Protein AF-0000000077536674 (afdb_homodimer)

Structure (mmCIF, N/CA/C/O backbone):
data_AF-0000000077536674-model_v1
#
loop_
_entity.id
_entity.type
_entity.pdbx_description
1 polymer 'Uncharacterized protein'
#
loop_
_atom_site.group_PDB
_atom_site.id
_atom_site.type_symbol
_atom_site.label_atom_id
_atom_site.label_alt_id
_atom_site.label_comp_id
_atom_site.label_asym_id
_atom_site.label_entity_id
_atom_site.label_seq_id
_atom_site.pdbx_PDB_ins_code
_atom_site.Cartn_x
_atom_site.Cartn_y
_atom_site.Cartn_z
_atom_site.occupancy
_atom_site.B_iso_or_equiv
_atom_site.auth_seq_id
_atom_site.auth_comp_id
_atom_site.auth_asym_id
_atom_site.auth_atom_id
_atom_site.pdbx_PDB_model_num
ATOM 1 N N . MET A 1 1 ? -87.375 20.359 -24.391 1 37.47 1 MET A N 1
ATOM 2 C CA . MET A 1 1 ? -86.562 19.234 -23.953 1 37.47 1 MET A CA 1
ATOM 3 C C . MET A 1 1 ? -85.125 19.359 -24.438 1 37.47 1 MET A C 1
ATOM 5 O O . MET A 1 1 ? -84.875 19.281 -25.641 1 37.47 1 MET A O 1
ATOM 9 N N . HIS A 1 2 ? -84.375 20.469 -23.969 1 47.59 2 HIS A N 1
ATOM 10 C CA . HIS A 1 2 ? -83 20.828 -24.266 1 47.59 2 HIS A CA 1
ATOM 11 C C . HIS A 1 2 ? -82.062 19.703 -23.875 1 47.59 2 HIS A C 1
ATOM 13 O O . HIS A 1 2 ? -82.125 19.172 -22.766 1 47.59 2 HIS A O 1
ATOM 19 N N . PHE A 1 3 ? -81.75 18.766 -24.828 1 49.62 3 PHE A N 1
ATOM 20 C CA . PHE A 1 3 ? -80.812 17.688 -24.781 1 49.62 3 PHE A CA 1
ATOM 21 C C . PHE A 1 3 ? -79.375 18.234 -24.516 1 49.62 3 PHE A C 1
ATOM 23 O O . PHE A 1 3 ? -78.812 18.969 -25.328 1 49.62 3 PHE A O 1
ATOM 30 N N . THR A 1 4 ? -79.125 18.625 -23.266 1 48.88 4 THR A N 1
ATOM 31 C CA . THR A 1 4 ? -77.75 19.031 -22.859 1 48.88 4 THR A CA 1
ATOM 32 C C . THR A 1 4 ? -76.75 17.906 -23.125 1 48.88 4 THR A C 1
ATOM 34 O O . THR A 1 4 ? -76.875 16.797 -22.609 1 48.88 4 THR A O 1
ATOM 37 N N . SER A 1 5 ? -76.125 17.875 -24.297 1 48.31 5 SER A N 1
ATOM 38 C CA . SER A 1 5 ? -75.062 16.969 -24.703 1 48.31 5 SER A CA 1
ATOM 39 C C . SER A 1 5 ? -73.875 17.078 -23.766 1 48.31 5 SER A C 1
ATOM 41 O O . SER A 1 5 ? -73.312 18.172 -23.609 1 48.31 5 SER A O 1
ATOM 43 N N . ILE A 1 6 ? -73.875 16.312 -22.641 1 48.62 6 ILE A N 1
ATOM 44 C CA . ILE A 1 6 ? -72.75 16.203 -21.734 1 48.62 6 ILE A CA 1
ATOM 45 C C . ILE A 1 6 ? -71.5 15.664 -22.5 1 48.62 6 ILE A C 1
ATOM 47 O O . ILE A 1 6 ? -71.562 14.578 -23.078 1 48.62 6 ILE A O 1
ATOM 51 N N . ILE A 1 7 ? -70.562 16.531 -22.969 1 48.97 7 ILE A N 1
ATOM 52 C CA . ILE A 1 7 ? -69.312 16.188 -23.578 1 48.97 7 ILE A CA 1
ATOM 53 C C . ILE A 1 7 ? -68.375 15.484 -22.547 1 48.97 7 ILE A C 1
ATOM 55 O O . ILE A 1 7 ? -68.062 16.078 -21.516 1 48.97 7 ILE A O 1
ATOM 59 N N . THR A 1 8 ? -68.562 14.188 -22.266 1 47.03 8 THR A N 1
ATOM 60 C CA . THR A 1 8 ? -67.688 13.414 -21.422 1 47.03 8 THR A CA 1
ATOM 61 C C . THR A 1 8 ? -66.312 13.367 -22.016 1 47.03 8 THR A C 1
ATOM 63 O O . THR A 1 8 ? -66.062 12.836 -23.109 1 47.03 8 THR A O 1
ATOM 66 N N . GLY A 1 9 ? -65.5 14.445 -21.75 1 42.03 9 GLY A N 1
ATOM 67 C CA . GLY A 1 9 ? -64.062 14.469 -22.141 1 42.03 9 GLY A CA 1
ATOM 68 C C . GLY A 1 9 ? -63.281 13.297 -21.578 1 42.03 9 GLY A C 1
ATOM 69 O O . GLY A 1 9 ? -63.344 13.016 -20.391 1 42.03 9 GLY A O 1
ATOM 70 N N . ALA A 1 10 ? -63.062 12.258 -22.375 1 41.53 10 ALA A N 1
ATOM 71 C CA . ALA A 1 10 ? -62.25 11.094 -22.062 1 41.53 10 ALA A CA 1
ATOM 72 C C . ALA A 1 10 ? -60.844 11.508 -21.672 1 41.53 10 ALA A C 1
ATOM 74 O O . ALA A 1 10 ? -60.125 12.148 -22.469 1 41.53 10 ALA A O 1
ATOM 75 N N . VAL A 1 11 ? -60.531 11.859 -20.391 1 39.44 11 VAL A N 1
ATOM 76 C CA . VAL A 1 11 ? -59.156 12.078 -19.938 1 39.44 11 VAL A CA 1
ATOM 77 C C . VAL A 1 11 ? -58.312 10.836 -20.203 1 39.44 11 VAL A C 1
ATOM 79 O O . VAL A 1 11 ? -58.656 9.734 -19.75 1 39.44 11 VAL A O 1
ATOM 82 N N . ALA A 1 12 ? -57.625 10.766 -21.359 1 40.91 12 ALA A N 1
ATOM 83 C CA . ALA A 1 12 ? -56.656 9.703 -21.656 1 40.91 12 ALA A CA 1
ATOM 84 C C . ALA A 1 12 ? -55.625 9.586 -20.547 1 40.91 12 ALA A C 1
ATOM 86 O O . ALA A 1 12 ? -55 10.57 -20.172 1 40.91 12 ALA A O 1
ATOM 87 N N . LEU A 1 13 ? -55.781 8.68 -19.625 1 36.66 13 LEU A N 1
ATOM 88 C CA . LEU A 1 13 ? -54.719 8.32 -18.672 1 36.66 13 LEU A CA 1
ATOM 89 C C . LEU A 1 13 ? -53.469 7.898 -19.406 1 36.66 13 LEU A C 1
ATOM 91 O O . LEU A 1 13 ? -53.469 6.957 -20.203 1 36.66 13 LEU A O 1
ATOM 95 N N . PHE A 1 14 ? -52.594 8.938 -19.688 1 45.84 14 PHE A N 1
ATOM 96 C CA . PHE A 1 14 ? -51.25 8.594 -20.141 1 45.84 14 PHE A CA 1
ATOM 97 C C . PHE A 1 14 ? -50.531 7.734 -19.109 1 45.84 14 PHE A C 1
ATOM 99 O O . PHE A 1 14 ? -50.375 8.141 -17.953 1 45.84 14 PHE A O 1
ATOM 106 N N . ALA A 1 15 ? -50.656 6.359 -19.156 1 43.91 15 ALA A N 1
ATOM 107 C CA . ALA A 1 15 ? -49.781 5.453 -18.422 1 43.91 15 ALA A CA 1
ATOM 108 C C . ALA A 1 15 ? -48.312 5.793 -18.672 1 43.91 15 ALA A C 1
ATOM 110 O O . ALA A 1 15 ? -47.844 5.73 -19.797 1 43.91 15 ALA A O 1
ATOM 111 N N . SER A 1 16 ? -47.75 6.836 -18.016 1 42.66 16 SER A N 1
ATOM 112 C CA . SER A 1 16 ? -46.281 6.977 -18.062 1 42.66 16 SER A CA 1
ATOM 113 C C . SER A 1 16 ? -45.594 5.652 -17.766 1 42.66 16 SER A C 1
ATOM 115 O O . SER A 1 16 ? -45.75 5.098 -16.688 1 42.66 16 SER A O 1
ATOM 117 N N . ALA A 1 17 ? -45.406 4.785 -18.75 1 44.03 17 ALA A N 1
ATOM 118 C CA . ALA A 1 17 ? -44.469 3.703 -18.547 1 44.03 17 ALA A CA 1
ATOM 119 C C . ALA A 1 17 ? -43.188 4.227 -17.891 1 44.03 17 ALA A C 1
ATOM 121 O O . ALA A 1 17 ? -42.5 5.102 -18.453 1 44.03 17 ALA A O 1
ATOM 122 N N . SER A 1 18 ? -43.156 4.418 -16.594 1 44.66 18 SER A N 1
ATOM 123 C CA . SER A 1 18 ? -41.875 4.621 -15.93 1 44.66 18 SER A CA 1
ATOM 124 C C . SER A 1 18 ? -40.781 3.711 -16.516 1 44.66 18 SER A C 1
ATOM 126 O O . SER A 1 18 ? -40.875 2.486 -16.406 1 44.66 18 SER A O 1
ATOM 128 N N . ILE A 1 19 ? -40.312 3.992 -17.688 1 47.25 19 ILE A N 1
ATOM 129 C CA . ILE A 1 19 ? -39.125 3.264 -18.078 1 47.25 19 ILE A CA 1
ATOM 130 C C . ILE A 1 19 ? -38.156 3.176 -16.891 1 47.25 19 ILE A C 1
ATOM 132 O O . ILE A 1 19 ? -37.875 4.184 -16.234 1 47.25 19 ILE A O 1
ATOM 136 N N . ALA A 1 20 ? -38.188 2.043 -16.156 1 48.03 20 ALA A N 1
ATOM 137 C CA . ALA A 1 20 ? -37.094 1.747 -15.227 1 48.03 20 ALA A CA 1
ATOM 138 C C . ALA A 1 20 ? -35.75 2.252 -15.75 1 48.03 20 ALA A C 1
ATOM 140 O O . ALA A 1 20 ? -35.281 1.812 -16.812 1 48.03 20 ALA A O 1
ATOM 141 N N . GLN A 1 21 ? -35.438 3.529 -15.758 1 47.19 21 GLN A N 1
ATOM 142 C CA . GLN A 1 21 ? -34.062 3.918 -16.078 1 47.19 21 GLN A CA 1
ATOM 143 C C . GLN A 1 21 ? -33.062 2.918 -15.508 1 47.19 21 GLN A C 1
ATOM 145 O O . GLN A 1 21 ? -33.188 2.471 -14.367 1 47.19 21 GLN A O 1
ATOM 150 N N . PRO A 1 22 ? -32.375 2.121 -16.25 1 46.09 22 PRO A N 1
ATOM 151 C CA . PRO A 1 22 ? -31.375 1.219 -15.688 1 46.09 22 PRO A CA 1
ATOM 152 C C . PRO A 1 22 ? -30.562 1.869 -14.57 1 46.09 22 PRO A C 1
ATOM 154 O O . PRO A 1 22 ? -30.219 3.051 -14.664 1 46.09 22 PRO A O 1
ATOM 157 N N . THR A 1 23 ? -30.781 1.597 -13.281 1 52.66 23 THR A N 1
ATOM 158 C CA . THR A 1 23 ? -29.891 2.025 -12.203 1 52.66 23 THR A CA 1
ATOM 159 C C . THR A 1 23 ? -28.453 2.148 -12.703 1 52.66 23 THR A C 1
ATOM 161 O O . THR A 1 23 ? -27.875 1.18 -13.203 1 52.66 23 THR A O 1
ATOM 164 N N . ALA A 1 24 ? -28.109 3.182 -13.141 1 51.66 24 ALA A N 1
ATOM 165 C CA . ALA A 1 24 ? -26.719 3.439 -13.508 1 51.66 24 ALA A CA 1
ATOM 166 C C . ALA A 1 24 ? -25.75 2.67 -12.609 1 51.66 24 ALA A C 1
ATOM 168 O O . ALA A 1 24 ? -25.828 2.779 -11.383 1 51.66 24 ALA A O 1
ATOM 169 N N . ARG A 1 25 ? -25.406 1.5 -12.906 1 61.03 25 ARG A N 1
ATOM 170 C CA . ARG A 1 25 ? -24.469 0.671 -12.164 1 61.03 25 ARG A CA 1
ATOM 171 C C . ARG A 1 25 ? -23.328 1.512 -11.586 1 61.03 25 ARG A C 1
ATOM 173 O O . ARG A 1 25 ? -22.594 2.168 -12.336 1 61.03 25 ARG A O 1
ATOM 180 N N . GLN A 1 26 ? -23.359 2.027 -10.375 1 78.38 26 GLN A N 1
ATOM 181 C CA . GLN A 1 26 ? -22.328 2.811 -9.703 1 78.38 26 GLN A CA 1
ATOM 182 C C . GLN A 1 26 ? -20.953 2.164 -9.867 1 78.38 26 GLN A C 1
ATOM 184 O O . GLN A 1 26 ? -20.812 0.943 -9.758 1 78.38 26 GLN A O 1
ATOM 189 N N . ALA A 1 27 ? -20.062 2.959 -10.344 1 91.5 27 ALA A N 1
ATOM 190 C CA . ALA A 1 27 ? -18.688 2.479 -10.539 1 91.5 27 ALA A CA 1
ATOM 191 C C . ALA A 1 27 ? -18.109 1.918 -9.242 1 91.5 27 ALA A C 1
ATOM 193 O O . ALA A 1 27 ? -18.375 2.451 -8.156 1 91.5 27 ALA A O 1
ATOM 194 N N . PRO A 1 28 ? -17.422 0.746 -9.273 1 94.75 28 PRO A N 1
ATOM 195 C CA . PRO A 1 28 ? -16.844 0.15 -8.07 1 94.75 28 PRO A CA 1
ATOM 196 C C . PRO A 1 28 ? -15.953 1.125 -7.301 1 94.75 28 PRO A C 1
ATOM 198 O O . PRO A 1 28 ? -15.242 1.934 -7.91 1 94.75 28 PRO A O 1
ATOM 201 N N . GLU A 1 29 ? -16.094 1.132 -6.086 1 95.38 29 GLU A N 1
ATOM 202 C CA . GLU A 1 29 ? -15.32 1.998 -5.191 1 95.38 29 GLU A CA 1
ATOM 203 C C . GLU A 1 29 ? -14.641 1.191 -4.09 1 95.38 29 GLU A C 1
ATOM 205 O O . GLU A 1 29 ? -15.227 0.243 -3.557 1 95.38 29 GLU A O 1
ATOM 210 N N . ALA A 1 30 ? -13.422 1.555 -3.77 1 98.75 30 ALA A N 1
ATOM 211 C CA . ALA A 1 30 ? -12.695 1.003 -2.631 1 98.75 30 ALA A CA 1
ATOM 212 C C . ALA A 1 30 ? -11.812 2.062 -1.976 1 98.75 30 ALA A C 1
ATOM 214 O O . ALA A 1 30 ? -10.695 2.324 -2.434 1 98.75 30 ALA A O 1
ATOM 215 N N . TYR A 1 31 ? -12.305 2.645 -0.928 1 98.81 31 TYR A N 1
ATOM 216 C CA . TYR A 1 31 ? -11.617 3.75 -0.27 1 98.81 31 TYR A CA 1
ATOM 217 C C . TYR A 1 31 ? -11.617 3.566 1.243 1 98.81 31 TYR A C 1
ATOM 219 O O . TYR A 1 31 ? -12.555 3.008 1.81 1 98.81 31 TYR A O 1
ATOM 227 N N . ALA A 1 32 ? -10.578 4.059 1.85 1 98.94 32 ALA A N 1
ATOM 228 C CA . ALA A 1 32 ? -10.57 4.371 3.277 1 98.94 32 ALA A CA 1
ATOM 229 C C . ALA A 1 32 ? -11.055 5.797 3.529 1 98.94 32 ALA A C 1
ATOM 231 O O . ALA A 1 32 ? -10.695 6.719 2.795 1 98.94 32 ALA A O 1
ATOM 232 N N . ASN A 1 33 ? -11.859 5.953 4.48 1 98.94 33 ASN A N 1
ATOM 233 C CA . ASN A 1 33 ? -12.297 7.277 4.914 1 98.94 33 ASN A CA 1
ATOM 234 C C . ASN A 1 33 ? -11.453 7.789 6.078 1 98.94 33 ASN A C 1
ATOM 236 O O . ASN A 1 33 ? -11.43 7.176 7.148 1 98.94 33 ASN A O 1
ATOM 240 N N . VAL A 1 34 ? -10.82 8.914 5.863 1 98.94 34 VAL A N 1
ATOM 241 C CA . VAL A 1 34 ? -9.875 9.484 6.824 1 98.94 34 VAL A CA 1
ATOM 242 C C . VAL A 1 34 ? -10.305 10.898 7.195 1 98.94 34 VAL A C 1
ATOM 244 O O . VAL A 1 34 ? -10.719 11.68 6.332 1 98.94 34 VAL A O 1
ATOM 247 N N . ILE A 1 35 ? -10.188 11.195 8.438 1 98.88 35 ILE A N 1
ATOM 248 C CA . ILE A 1 35 ? -10.352 12.586 8.852 1 98.88 35 ILE A CA 1
ATOM 249 C C . ILE A 1 35 ? -8.984 13.242 9.016 1 98.88 35 ILE A C 1
ATOM 251 O O . ILE A 1 35 ? -8.102 12.703 9.688 1 98.88 35 ILE A O 1
ATOM 255 N N . VAL A 1 36 ? -8.859 14.352 8.422 1 98.75 36 VAL A N 1
ATOM 256 C CA . VAL A 1 36 ? -7.668 15.188 8.516 1 98.75 36 VAL A CA 1
ATOM 257 C C . VAL A 1 36 ? -7.879 16.266 9.57 1 98.75 36 VAL A C 1
ATOM 259 O O . VAL A 1 36 ? -8.844 17.047 9.5 1 98.75 36 VAL A O 1
ATOM 262 N N . TYR A 1 37 ? -6.938 16.328 10.516 1 98.69 37 TYR A N 1
ATOM 263 C CA . TYR A 1 37 ? -7.023 17.344 11.555 1 98.69 37 TYR A CA 1
ATOM 264 C C . TYR A 1 37 ? -5.898 18.359 11.414 1 98.69 37 TYR A C 1
ATOM 266 O O . TYR A 1 37 ? -4.754 18 11.125 1 98.69 37 TYR A O 1
ATOM 274 N N . ASN A 1 38 ? -6.246 19.531 11.578 1 98.62 38 ASN A N 1
ATOM 275 C CA . ASN A 1 38 ? -5.324 20.625 11.844 1 98.62 38 ASN A CA 1
ATOM 276 C C . ASN A 1 38 ? -5.688 21.375 13.125 1 98.62 38 ASN A C 1
ATOM 278 O O . ASN A 1 38 ? -6.645 22.156 13.148 1 98.62 38 ASN A O 1
ATOM 282 N N . SER A 1 39 ? -4.945 21.188 14.102 1 97.38 39 SER A N 1
ATOM 283 C CA . SER A 1 39 ? -5.301 21.719 15.414 1 97.38 39 SER A CA 1
ATOM 284 C C . SER A 1 39 ? -5.094 23.234 15.477 1 97.38 39 SER A C 1
ATOM 286 O O . SER A 1 39 ? -5.754 23.922 16.25 1 97.38 39 SER A O 1
ATOM 288 N N . ALA A 1 40 ? -4.164 23.75 14.75 1 96.88 40 ALA A N 1
ATOM 289 C CA . ALA A 1 40 ? -3.895 25.188 14.75 1 96.88 40 ALA A CA 1
ATOM 290 C C . ALA A 1 40 ? -5.117 25.969 14.289 1 96.88 40 ALA A C 1
ATOM 292 O O . ALA A 1 40 ? -5.406 27.047 14.812 1 96.88 40 ALA A O 1
ATOM 293 N N . ASP A 1 41 ? -5.816 25.438 13.352 1 95.12 41 ASP A N 1
ATOM 294 C CA . ASP A 1 41 ? -7 26.141 12.859 1 95.12 41 ASP A CA 1
ATOM 295 C C . ASP A 1 41 ? -8.281 25.406 13.273 1 95.12 41 ASP A C 1
ATOM 297 O O . ASP A 1 41 ? -9.359 25.719 12.773 1 95.12 41 ASP A O 1
ATOM 301 N N . HIS A 1 42 ? -8.102 24.453 14.156 1 96.5 42 HIS A N 1
ATOM 302 C CA . HIS A 1 42 ? -9.219 23.672 14.672 1 96.5 42 HIS A CA 1
ATOM 303 C C . HIS A 1 42 ? -10.102 23.141 13.547 1 96.5 42 HIS A C 1
ATOM 305 O O . HIS A 1 42 ? -11.328 23.25 13.609 1 96.5 42 HIS A O 1
ATOM 311 N N . SER A 1 43 ? -9.484 22.672 12.531 1 97.62 43 SER A N 1
ATOM 312 C CA . SER A 1 43 ? -10.234 22.156 11.391 1 97.62 43 SER A CA 1
ATOM 313 C C . SER A 1 43 ? -10.125 20.641 11.289 1 97.62 43 SER A C 1
ATOM 315 O O . SER A 1 43 ? -9.148 20.047 11.758 1 97.62 43 SER A O 1
ATOM 317 N N . GLN A 1 44 ? -11.234 20.016 10.82 1 98.19 44 GLN A N 1
ATOM 318 C CA . GLN A 1 44 ? -11.305 18.609 10.477 1 98.19 44 GLN A CA 1
ATOM 319 C C . GLN A 1 44 ? -11.992 18.406 9.125 1 98.19 44 GLN A C 1
ATOM 321 O O . GLN A 1 44 ? -13.047 18.984 8.867 1 98.19 44 GLN A O 1
ATOM 326 N N . GLN A 1 45 ? -11.383 17.656 8.242 1 98.38 45 GLN A N 1
ATOM 327 C CA . GLN A 1 45 ? -11.898 17.422 6.906 1 98.38 45 GLN A CA 1
ATOM 328 C C . GLN A 1 45 ? -11.875 15.93 6.562 1 98.38 45 GLN A C 1
ATOM 330 O O . GLN A 1 45 ? -10.844 15.273 6.727 1 98.38 45 GLN A O 1
ATOM 335 N N . PRO A 1 46 ? -13.031 15.422 6.125 1 98.69 46 PRO A N 1
ATOM 336 C CA . PRO A 1 46 ? -12.984 14.047 5.637 1 98.69 46 PRO A CA 1
ATOM 337 C C . PRO A 1 46 ? -12.359 13.93 4.254 1 98.69 46 PRO A C 1
ATOM 339 O O . PRO A 1 46 ? -12.578 14.781 3.395 1 98.69 46 PRO A O 1
ATOM 342 N N . VAL A 1 47 ? -11.562 12.977 4.078 1 98.88 47 VAL A N 1
ATOM 343 C CA . VAL A 1 47 ? -11 12.664 2.771 1 98.88 47 VAL A CA 1
ATOM 344 C C . VAL A 1 47 ? -11.102 11.164 2.508 1 98.88 47 VAL A C 1
ATOM 346 O O . VAL A 1 47 ? -11.305 10.375 3.436 1 98.88 47 VAL A O 1
ATOM 349 N N . ARG A 1 48 ? -11.023 10.812 1.215 1 98.75 48 ARG A N 1
ATOM 350 C CA . ARG A 1 48 ? -11.016 9.414 0.798 1 98.75 48 ARG A CA 1
ATOM 351 C C . ARG A 1 48 ? -9.672 9.031 0.177 1 98.75 48 ARG A C 1
ATOM 353 O O . ARG A 1 48 ? -9.18 9.727 -0.711 1 98.75 48 ARG A O 1
ATOM 360 N N . ILE A 1 49 ? -9.156 7.98 0.729 1 98.94 49 ILE A N 1
ATOM 361 C CA . ILE A 1 49 ? -7.895 7.461 0.21 1 98.94 49 ILE A CA 1
ATOM 362 C C . ILE A 1 49 ? -8.133 6.129 -0.499 1 98.94 49 ILE A C 1
ATOM 364 O O . ILE A 1 49 ? -8.562 5.156 0.125 1 98.94 49 ILE A O 1
ATOM 368 N N . PRO A 1 50 ? -7.883 6.055 -1.879 1 98.75 50 PRO A N 1
ATOM 369 C CA . PRO A 1 50 ? -8.039 4.754 -2.529 1 98.75 50 PRO A CA 1
ATOM 370 C C . PRO A 1 50 ? -7.09 3.697 -1.97 1 98.75 50 PRO A C 1
ATOM 372 O O . PRO A 1 50 ? -5.93 3.998 -1.675 1 98.75 50 PRO A O 1
ATOM 375 N N . PHE A 1 51 ? -7.602 2.463 -1.786 1 98.88 51 PHE A N 1
ATOM 376 C CA . PHE A 1 51 ? -6.75 1.383 -1.3 1 98.88 51 PHE A CA 1
ATOM 377 C C . PHE A 1 51 ? -5.594 1.13 -2.262 1 98.88 51 PHE A C 1
ATOM 379 O O . PHE A 1 51 ? -5.777 1.141 -3.48 1 98.88 51 PHE A O 1
ATOM 386 N N . GLY A 1 52 ? -4.426 0.954 -1.658 1 98.5 52 GLY A N 1
ATOM 387 C CA . GLY A 1 52 ? -3.275 0.497 -2.416 1 98.5 52 GLY A CA 1
ATOM 388 C C . GLY A 1 52 ? -2.672 1.576 -3.297 1 98.5 52 GLY A C 1
ATOM 389 O O . GLY A 1 52 ? -2.012 1.275 -4.293 1 98.5 52 GLY A O 1
ATOM 390 N N . GLN A 1 53 ? -2.967 2.764 -3.006 1 98.31 53 GLN A N 1
ATOM 391 C CA . GLN A 1 53 ? -2.424 3.879 -3.775 1 98.31 53 GLN A CA 1
ATOM 392 C C . GLN A 1 53 ? -1.854 4.953 -2.855 1 98.31 53 GLN A C 1
ATOM 394 O O . GLN A 1 53 ? -2.564 5.492 -2.006 1 98.31 53 GLN A O 1
ATOM 399 N N . LEU A 1 54 ? -0.6 5.184 -3.051 1 98.69 54 LEU A N 1
ATOM 400 C CA . LEU A 1 54 ? -0.018 6.324 -2.35 1 98.69 54 LEU A CA 1
ATOM 401 C C . LEU A 1 54 ? -0.671 7.629 -2.799 1 98.69 54 LEU A C 1
ATOM 403 O O . LEU A 1 54 ? -0.643 7.969 -3.984 1 98.69 54 LEU A O 1
ATOM 407 N N . THR A 1 55 ? -1.21 8.43 -1.847 1 98.81 55 THR A N 1
ATOM 408 C CA . THR A 1 55 ? -2.033 9.586 -2.178 1 98.81 55 THR A CA 1
ATOM 409 C C . THR A 1 55 ? -1.513 10.844 -1.48 1 98.81 55 THR A C 1
ATOM 411 O O . THR A 1 55 ? -1.195 10.805 -0.289 1 98.81 55 THR A O 1
ATOM 414 N N . ASN A 1 56 ? -1.38 11.867 -2.211 1 98.81 56 ASN A N 1
ATOM 415 C CA . ASN A 1 56 ? -1.021 13.18 -1.685 1 98.81 56 ASN A CA 1
ATOM 416 C C . ASN A 1 56 ? -2.184 14.156 -1.79 1 98.81 56 ASN A C 1
ATOM 418 O O . ASN A 1 56 ? -2.855 14.227 -2.822 1 98.81 56 ASN A O 1
ATOM 422 N N . LEU A 1 57 ? -2.449 14.82 -0.759 1 98.5 57 LEU A N 1
ATOM 423 C CA . LEU A 1 57 ? -3.424 15.906 -0.718 1 98.5 57 LEU A CA 1
ATOM 424 C C . LEU A 1 57 ? -2.773 17.203 -0.261 1 98.5 57 LEU A C 1
ATOM 426 O O . LEU A 1 57 ? -2.965 17.625 0.879 1 98.5 57 LEU A O 1
ATOM 430 N N . ASP A 1 58 ? -2.143 17.859 -1.132 1 97.06 58 ASP A N 1
ATOM 431 C CA . ASP A 1 58 ? -1.206 18.938 -0.852 1 97.06 58 ASP A CA 1
ATOM 432 C C . ASP A 1 58 ? -1.937 20.172 -0.33 1 97.06 58 ASP A C 1
ATOM 434 O O . ASP A 1 58 ? -1.311 21.094 0.206 1 97.06 58 ASP A O 1
ATOM 438 N N . GLN A 1 59 ? -3.236 20.234 -0.389 1 97.31 59 GLN A N 1
ATOM 439 C CA . GLN A 1 59 ? -4.004 21.391 0.067 1 97.31 59 GLN A CA 1
ATOM 440 C C . GLN A 1 59 ? -4.145 21.391 1.586 1 97.31 59 GLN A C 1
ATOM 442 O O . GLN A 1 59 ? -4.555 22.391 2.176 1 97.31 59 GLN A O 1
ATOM 447 N N . TYR A 1 60 ? -3.836 20.312 2.18 1 98.12 60 TYR A N 1
ATOM 448 C CA . TYR A 1 60 ? -4.059 20.219 3.619 1 98.12 60 TYR A CA 1
ATOM 449 C C . TYR A 1 60 ? -2.74 20.312 4.379 1 98.12 60 TYR A C 1
ATOM 451 O O . TYR A 1 60 ? -1.729 19.75 3.951 1 98.12 60 TYR A O 1
ATOM 459 N N . LYS A 1 61 ? -2.785 21.062 5.445 1 98.38 61 LYS A N 1
ATOM 460 C CA . LYS A 1 61 ? -1.822 20.953 6.535 1 98.38 61 LYS A CA 1
ATOM 461 C C . LYS A 1 61 ? -2.389 20.125 7.688 1 98.38 61 LYS A C 1
ATOM 463 O O . LYS A 1 61 ? -3.566 20.25 8.031 1 98.38 61 LYS A O 1
ATOM 468 N N . ILE A 1 62 ? -1.543 19.234 8.359 1 98.69 62 ILE A N 1
ATOM 469 C CA . ILE A 1 62 ? -2.156 18.25 9.227 1 98.69 62 ILE A CA 1
ATOM 470 C C . ILE A 1 62 ? -1.39 18.172 10.547 1 98.69 62 ILE A C 1
ATOM 472 O O . ILE A 1 62 ? -0.193 18.469 10.594 1 98.69 62 ILE A O 1
ATOM 476 N N . THR A 1 63 ? -2.125 17.812 11.57 1 98.81 63 THR A N 1
ATOM 477 C CA . THR A 1 63 ? -1.534 17.484 12.867 1 98.81 63 THR A CA 1
ATOM 478 C C . THR A 1 63 ? -1.906 16.062 13.281 1 98.81 63 THR A C 1
ATOM 480 O O . THR A 1 63 ? -1.231 15.461 14.117 1 98.81 63 THR A O 1
ATOM 483 N N . LYS A 1 64 ? -2.963 15.531 12.68 1 98.69 64 LYS A N 1
ATOM 484 C CA . LYS A 1 64 ? -3.486 14.219 13.047 1 98.69 64 LYS A CA 1
ATOM 485 C C . LYS A 1 64 ? -4.293 13.609 11.898 1 98.69 64 LYS A C 1
ATOM 487 O O . LYS A 1 64 ? -4.934 14.336 11.133 1 98.69 64 LYS A O 1
ATOM 492 N N . LEU A 1 65 ? -4.273 12.305 11.75 1 98.81 65 LEU A N 1
ATOM 493 C CA . LEU A 1 65 ? -5.094 11.547 10.812 1 98.81 65 LEU A CA 1
ATOM 494 C C . LEU A 1 65 ? -5.855 10.438 11.531 1 98.81 65 LEU A C 1
ATOM 496 O O . LEU A 1 65 ? -5.281 9.711 12.352 1 98.81 65 LEU A O 1
ATOM 500 N N . ASP A 1 66 ? -7.137 10.328 11.188 1 98.62 66 ASP A N 1
ATOM 501 C CA . ASP A 1 66 ? -7.992 9.305 11.773 1 98.62 66 ASP A CA 1
ATOM 502 C C . ASP A 1 66 ? -8.688 8.484 10.688 1 98.62 66 ASP A C 1
ATOM 504 O O . ASP A 1 66 ? -9.383 9.031 9.836 1 98.62 66 ASP A O 1
ATOM 508 N N . LEU A 1 67 ? -8.391 7.195 10.742 1 98.88 67 LEU A N 1
ATOM 509 C CA . LEU A 1 67 ? -9.227 6.309 9.93 1 98.88 67 LEU A CA 1
ATOM 510 C C . LEU A 1 67 ? -10.594 6.121 10.57 1 98.88 67 LEU A C 1
ATOM 512 O O . LEU A 1 67 ? -10.703 5.641 11.695 1 98.88 67 LEU A O 1
ATOM 516 N N . VAL A 1 68 ? -11.664 6.402 9.828 1 98.81 68 VAL A N 1
ATOM 517 C CA . VAL A 1 68 ? -12.938 6.461 10.547 1 98.81 68 VAL A CA 1
ATOM 518 C C . VAL A 1 68 ? -13.953 5.551 9.867 1 98.81 68 VAL A C 1
ATOM 520 O O . VAL A 1 68 ? -15.055 5.332 10.391 1 98.81 68 VAL A O 1
ATOM 523 N N . GLY A 1 69 ? -13.656 5.07 8.656 1 98.75 69 GLY A N 1
ATOM 524 C CA . GLY A 1 69 ? -14.602 4.215 7.957 1 98.75 69 GLY A CA 1
ATOM 525 C C . GLY A 1 69 ? -14.094 3.754 6.602 1 98.75 69 GLY A C 1
ATOM 526 O O . GLY A 1 69 ? -12.93 3.969 6.258 1 98.75 69 GLY A O 1
ATOM 527 N N . LEU A 1 70 ? -15.031 3.066 5.91 1 98.88 70 LEU A N 1
ATOM 528 C CA . LEU A 1 70 ? -14.727 2.561 4.574 1 98.88 70 LEU A CA 1
ATOM 529 C C . LEU A 1 70 ? -15.836 2.914 3.592 1 98.88 70 LEU A C 1
ATOM 531 O O . LEU A 1 70 ? -17 2.998 3.973 1 98.88 70 LEU A O 1
ATOM 535 N N . SER A 1 71 ? -15.469 3.236 2.398 1 98.44 71 SER A N 1
ATOM 536 C CA . SER A 1 71 ? -16.375 3.291 1.251 1 98.44 71 SER A CA 1
ATOM 537 C C . SER A 1 71 ? -16 2.232 0.215 1 98.44 71 SER A C 1
ATOM 539 O O . SER A 1 71 ? -15.172 2.473 -0.661 1 98.44 71 SER A O 1
ATOM 541 N N . VAL A 1 72 ? -16.641 1.038 0.365 1 98.19 72 VAL A N 1
ATOM 542 C CA . VAL A 1 72 ? -16.328 -0.079 -0.521 1 98.19 72 VAL A CA 1
ATOM 543 C C . VAL A 1 72 ? -17.609 -0.613 -1.146 1 98.19 72 VAL A C 1
ATOM 545 O O . VAL A 1 72 ? -18.516 -1.075 -0.436 1 98.19 72 VAL A O 1
ATOM 548 N N . ASN A 1 73 ? -17.75 -0.442 -2.393 1 97.5 73 ASN A N 1
ATOM 549 C CA . ASN A 1 73 ? -18.828 -0.978 -3.209 1 97.5 73 ASN A CA 1
ATOM 550 C C . ASN A 1 73 ? -18.297 -1.625 -4.488 1 97.5 73 ASN A C 1
ATOM 552 O O . ASN A 1 73 ? -18.062 -0.938 -5.48 1 97.5 73 ASN A O 1
ATOM 556 N N . ILE A 1 74 ? -18.094 -2.863 -4.461 1 96.56 74 ILE A N 1
ATOM 557 C CA . ILE A 1 74 ? -17.562 -3.652 -5.57 1 96.56 74 ILE A CA 1
ATOM 558 C C . ILE A 1 74 ? -18.453 -4.867 -5.809 1 96.56 74 ILE A C 1
ATOM 560 O O . ILE A 1 74 ? -18.688 -5.668 -4.898 1 96.56 74 ILE A O 1
ATOM 564 N N . PRO A 1 75 ? -18.984 -4.949 -6.973 1 95.12 75 PRO A N 1
ATOM 565 C CA . PRO A 1 75 ? -19.812 -6.133 -7.227 1 95.12 75 PRO A CA 1
ATOM 566 C C . PRO A 1 75 ? -19.094 -7.438 -6.859 1 95.12 75 PRO A C 1
ATOM 568 O O . PRO A 1 75 ? -17.922 -7.617 -7.184 1 95.12 75 PRO A O 1
ATOM 571 N N . ASP A 1 76 ? -19.734 -8.312 -6.113 1 94.56 76 ASP A N 1
ATOM 572 C CA . ASP A 1 76 ? -19.359 -9.695 -5.812 1 94.56 76 ASP A CA 1
ATOM 573 C C . ASP A 1 76 ? -18.141 -9.742 -4.902 1 94.56 76 ASP A C 1
ATOM 575 O O . ASP A 1 76 ? -17.531 -10.805 -4.734 1 94.56 76 ASP A O 1
ATOM 579 N N . ILE A 1 77 ? -17.703 -8.625 -4.305 1 96.38 77 ILE A N 1
ATOM 580 C CA . ILE A 1 77 ? -16.609 -8.57 -3.342 1 96.38 77 ILE A CA 1
ATOM 581 C C . ILE A 1 77 ? -17.078 -7.879 -2.064 1 96.38 77 ILE A C 1
ATOM 583 O O . ILE A 1 77 ? -17.406 -6.688 -2.08 1 96.38 77 ILE A O 1
ATOM 587 N N . PRO A 1 78 ? -17.078 -8.656 -1.029 1 96.56 78 PRO A N 1
ATOM 588 C CA . PRO A 1 78 ? -17.484 -8.023 0.229 1 96.56 78 PRO A CA 1
ATOM 589 C C . PRO A 1 78 ? -16.453 -7.008 0.73 1 96.56 78 PRO A C 1
ATOM 591 O O . PRO A 1 78 ? -15.258 -7.168 0.501 1 96.56 78 PRO A O 1
ATOM 594 N N . ALA A 1 79 ? -16.984 -6.012 1.407 1 97.81 79 ALA A N 1
ATOM 595 C CA . ALA A 1 79 ? -16.109 -5.047 2.055 1 97.81 79 ALA A CA 1
ATOM 596 C C . ALA A 1 79 ? -15.273 -5.715 3.145 1 97.81 79 ALA A C 1
ATOM 598 O O . ALA A 1 79 ? -15.75 -6.609 3.844 1 97.81 79 ALA A O 1
ATOM 599 N N . PRO A 1 80 ? -14.078 -5.277 3.285 1 98.19 80 PRO A N 1
ATOM 600 C CA . PRO A 1 80 ? -13.289 -5.82 4.391 1 98.19 80 PRO A CA 1
ATOM 601 C C . PRO A 1 80 ? -13.742 -5.301 5.754 1 98.19 80 PRO A C 1
ATOM 603 O O . PRO A 1 80 ? -14.516 -4.344 5.824 1 98.19 80 PRO A O 1
ATOM 606 N N . ASP A 1 81 ? -13.289 -6.051 6.801 1 97.56 81 ASP A N 1
ATOM 607 C CA . ASP A 1 81 ? -13.438 -5.5 8.148 1 97.56 81 ASP A CA 1
ATOM 608 C C . ASP A 1 81 ? -12.531 -4.289 8.344 1 97.56 81 ASP A C 1
ATOM 610 O O . ASP A 1 81 ? -11.344 -4.328 8.016 1 97.56 81 ASP A O 1
ATOM 614 N N . ILE A 1 82 ? -13.047 -3.236 8.914 1 98.44 82 ILE A N 1
ATOM 615 C CA . ILE A 1 82 ? -12.266 -2.025 9.125 1 98.44 82 ILE A CA 1
ATOM 616 C C . ILE A 1 82 ? -11.078 -2.332 10.039 1 98.44 82 ILE A C 1
ATOM 618 O O . ILE A 1 82 ? -10.047 -1.668 9.969 1 98.44 82 ILE A O 1
ATOM 622 N N . LYS A 1 83 ? -11.148 -3.346 10.836 1 97.31 83 LYS A N 1
ATOM 623 C CA . LYS A 1 83 ? -10.078 -3.715 11.758 1 97.31 83 LYS A CA 1
ATOM 624 C C . LYS A 1 83 ? -8.867 -4.254 10.992 1 97.31 83 LYS A C 1
ATOM 626 O O . LYS A 1 83 ? -7.762 -4.305 11.539 1 97.31 83 LYS A O 1
ATOM 631 N N . ASP A 1 84 ? -9.062 -4.648 9.773 1 97.38 84 ASP A N 1
ATOM 632 C CA . ASP A 1 84 ? -7.988 -5.203 8.953 1 97.38 84 ASP A CA 1
ATOM 633 C C . ASP A 1 84 ? -7.375 -4.133 8.055 1 97.38 84 ASP A C 1
ATOM 635 O O . ASP A 1 84 ? -6.523 -4.43 7.215 1 97.38 84 ASP A O 1
ATOM 639 N N . VAL A 1 85 ? -7.84 -2.93 8.227 1 98.44 85 VAL A N 1
ATOM 640 C CA . VAL A 1 85 ? -7.332 -1.852 7.383 1 98.44 85 VAL A CA 1
ATOM 641 C C . VAL A 1 85 ? -6.293 -1.039 8.148 1 98.44 85 VAL A C 1
ATOM 643 O O . VAL A 1 85 ? -6.488 -0.729 9.328 1 98.44 85 VAL A O 1
ATOM 646 N N . VAL A 1 86 ? -5.199 -0.76 7.461 1 98.25 86 VAL A N 1
ATOM 647 C CA . VAL A 1 86 ? -4.109 0.036 8.016 1 98.25 86 VAL A CA 1
ATOM 648 C C . VAL A 1 86 ? -3.748 1.163 7.047 1 98.25 86 VAL A C 1
ATOM 650 O O . VAL A 1 86 ? -3.816 0.989 5.828 1 98.25 86 VAL A O 1
ATOM 653 N N . CYS A 1 87 ? -3.383 2.271 7.621 1 98.69 87 CYS A N 1
ATOM 654 C CA . CYS A 1 87 ? -2.859 3.371 6.82 1 98.69 87 CYS A CA 1
ATOM 655 C C . CYS A 1 87 ? -1.495 3.818 7.332 1 98.69 87 CYS A C 1
ATOM 657 O O . CYS A 1 87 ? -1.193 3.67 8.516 1 98.69 87 CYS A O 1
ATOM 659 N N . GLN A 1 88 ? -0.674 4.305 6.441 1 98.75 88 GLN A N 1
ATOM 660 C CA . GLN A 1 88 ? 0.685 4.758 6.727 1 98.75 88 GLN A CA 1
ATOM 661 C C . GLN A 1 88 ? 1.009 6.039 5.965 1 98.75 88 GLN A C 1
ATOM 663 O O . GLN A 1 88 ? 0.812 6.113 4.75 1 98.75 88 GLN A O 1
ATOM 668 N N . ARG A 1 89 ? 1.422 7.035 6.695 1 98.81 89 ARG A N 1
ATOM 669 C CA . ARG A 1 89 ? 1.855 8.281 6.07 1 98.81 89 ARG A CA 1
ATOM 670 C C . ARG A 1 89 ? 3.352 8.25 5.777 1 98.81 89 ARG A C 1
ATOM 672 O O . ARG A 1 89 ? 4.141 7.781 6.594 1 98.81 89 ARG A O 1
ATOM 679 N N . TYR A 1 90 ? 3.717 8.867 4.691 1 98.56 90 TYR A N 1
ATOM 680 C CA . TYR A 1 90 ? 5.105 8.992 4.266 1 98.56 90 TYR A CA 1
ATOM 681 C C . TYR A 1 90 ? 5.461 10.453 3.988 1 98.56 90 TYR A C 1
ATOM 683 O O . TYR A 1 90 ? 4.605 11.242 3.586 1 98.56 90 TYR A O 1
ATOM 691 N N . ASN A 1 91 ? 6.691 10.742 4.148 1 98.12 91 ASN A N 1
ATOM 692 C CA . ASN A 1 91 ? 7.18 12.094 3.889 1 98.12 91 ASN A CA 1
ATOM 693 C C . ASN A 1 91 ? 7.551 12.281 2.422 1 98.12 91 ASN A C 1
ATOM 695 O O . ASN A 1 91 ? 7.816 13.398 1.982 1 98.12 91 ASN A O 1
ATOM 699 N N . ASP A 1 92 ? 7.566 11.188 1.672 1 98.12 92 ASP A N 1
ATOM 700 C CA . ASP A 1 92 ? 8.023 11.266 0.287 1 98.12 92 ASP A CA 1
ATOM 701 C C . ASP A 1 92 ? 7.055 10.547 -0.649 1 98.12 92 ASP A C 1
ATOM 703 O O . ASP A 1 92 ? 6.285 9.688 -0.215 1 98.12 92 ASP A O 1
ATOM 707 N N . LYS A 1 93 ? 7.152 10.859 -1.932 1 98 93 LYS A N 1
ATOM 708 C CA . LYS A 1 93 ? 6.23 10.336 -2.936 1 98 93 LYS A CA 1
ATOM 709 C C . LYS A 1 93 ? 6.566 8.891 -3.289 1 98 93 LYS A C 1
ATOM 711 O O . LYS A 1 93 ? 5.793 8.219 -3.975 1 98 93 LYS A O 1
ATOM 716 N N . TYR A 1 94 ? 7.668 8.375 -2.816 1 98.12 94 TYR A N 1
ATOM 717 C CA . TYR A 1 94 ? 8.117 7.035 -3.182 1 98.12 94 TYR A CA 1
ATOM 718 C C . TYR A 1 94 ? 7.668 6.008 -2.15 1 98.12 94 TYR A C 1
ATOM 720 O O . TYR A 1 94 ? 7.824 4.801 -2.355 1 98.12 94 TYR A O 1
ATOM 728 N N . GLY A 1 95 ? 7.152 6.434 -0.994 1 98.5 95 GLY A N 1
ATOM 729 C CA . GLY A 1 95 ? 6.715 5.523 0.055 1 98.5 95 GLY A CA 1
ATOM 730 C C . GLY A 1 95 ? 7.863 4.898 0.82 1 98.5 95 GLY A C 1
ATOM 731 O O . GLY A 1 95 ? 7.785 3.738 1.231 1 98.5 95 GLY A O 1
ATOM 732 N N . VAL A 1 96 ? 8.891 5.691 1 1 98.56 96 VAL A N 1
ATOM 733 C CA . VAL A 1 96 ? 10.086 5.129 1.614 1 98.56 96 VAL A CA 1
ATOM 734 C C . VAL A 1 96 ? 10.32 5.77 2.98 1 98.56 96 VAL A C 1
ATOM 736 O O . VAL A 1 96 ? 10.625 5.078 3.953 1 98.56 96 VAL A O 1
ATOM 739 N N . GLN A 1 97 ? 10.188 7.055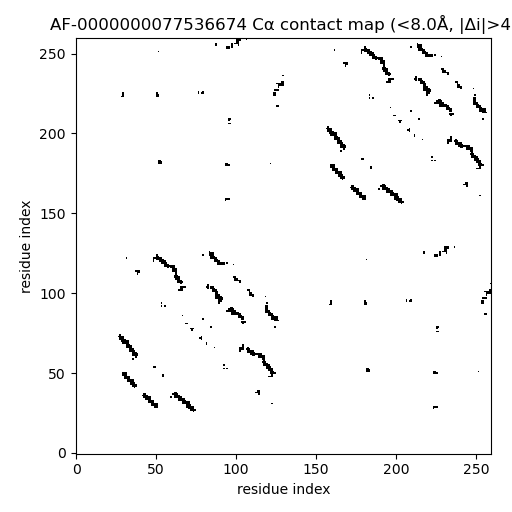 3.08 1 97.69 97 GLN A N 1
ATOM 740 C CA . GLN A 1 97 ? 10.43 7.773 4.328 1 97.69 97 GLN A CA 1
ATOM 741 C C . GLN A 1 97 ? 9.156 7.867 5.164 1 9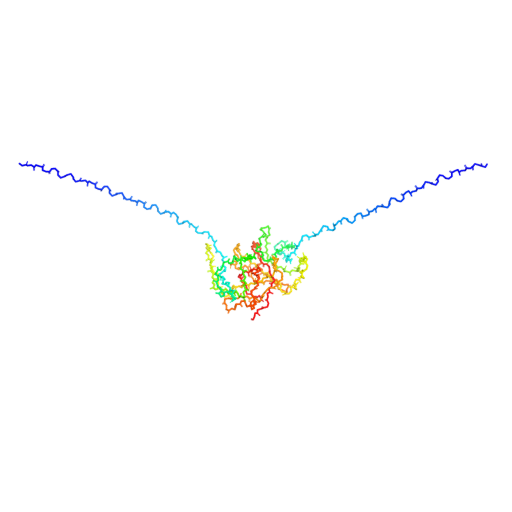7.69 97 GLN A C 1
ATOM 743 O O . GLN A 1 97 ? 8.242 8.625 4.828 1 97.69 97 GLN A O 1
ATOM 748 N N . LEU A 1 98 ? 9.18 7.164 6.266 1 97.88 98 LEU A N 1
ATOM 749 C CA . LEU A 1 98 ? 8.008 7.168 7.137 1 97.88 98 LEU A CA 1
ATOM 750 C C . LEU A 1 98 ? 7.754 8.562 7.707 1 97.88 98 LEU A C 1
ATOM 752 O O . LEU A 1 98 ? 8.695 9.266 8.07 1 97.88 98 LEU A O 1
ATOM 756 N N . GLY A 1 99 ? 6.469 8.883 7.75 1 97.94 99 GLY A N 1
ATOM 757 C CA . GLY A 1 99 ? 6.094 10.195 8.258 1 97.94 99 GLY A CA 1
ATOM 758 C C . GLY A 1 99 ? 5.25 10.125 9.516 1 97.94 99 GLY A C 1
ATOM 759 O O . GLY A 1 99 ? 4.949 11.148 10.125 1 97.94 99 GLY A O 1
ATOM 760 N N . SER A 1 100 ? 4.863 8.961 9.852 1 97.19 100 SER A N 1
ATOM 761 C CA . SER A 1 100 ? 4.086 8.688 11.062 1 97.19 100 SER A CA 1
ATOM 762 C C . SER A 1 100 ? 4.164 7.219 11.445 1 97.19 100 SER A C 1
ATOM 764 O O . SER A 1 100 ? 4.711 6.402 10.695 1 97.19 100 SER A O 1
ATOM 766 N N . THR A 1 101 ? 3.617 6.891 12.641 1 96.5 101 THR A N 1
ATOM 767 C CA . THR A 1 101 ? 3.246 5.504 12.898 1 96.5 101 THR A CA 1
ATOM 768 C C . THR A 1 101 ? 2.072 5.086 12.023 1 96.5 101 THR A C 1
ATOM 770 O O . THR A 1 101 ? 1.369 5.938 11.469 1 96.5 101 THR A O 1
ATOM 773 N N . GLU A 1 102 ? 1.957 3.787 11.875 1 97.31 102 GLU A N 1
ATOM 774 C CA . GLU A 1 102 ? 0.74 3.299 11.234 1 97.31 102 GLU A CA 1
ATOM 775 C C . GLU A 1 102 ? -0.502 3.73 12.008 1 97.31 102 GLU A C 1
ATOM 777 O O . GLU A 1 102 ? -0.464 3.854 13.234 1 97.31 102 GLU A O 1
ATOM 782 N N . PHE A 1 103 ? -1.575 3.893 11.312 1 98 103 PHE A N 1
ATOM 783 C CA . PHE A 1 103 ? -2.811 4.191 12.023 1 98 103 PHE A CA 1
ATOM 784 C C . PHE A 1 103 ? -3.945 3.297 11.539 1 98 103 PHE A C 1
ATOM 786 O O . PHE A 1 103 ? -3.951 2.859 10.391 1 98 103 PHE A O 1
ATOM 793 N N . THR A 1 104 ? -4.785 3.002 12.461 1 97.94 104 THR A N 1
ATOM 794 C CA . THR A 1 104 ? -5.922 2.105 12.289 1 97.94 104 THR A CA 1
ATOM 795 C C . THR A 1 104 ? -7.203 2.75 12.812 1 97.94 104 THR A C 1
ATOM 797 O O . THR A 1 104 ? -7.191 3.904 13.25 1 97.94 104 THR A O 1
ATOM 800 N N . TYR A 1 105 ? -8.234 1.969 12.656 1 98.31 105 TYR A N 1
ATOM 801 C CA . TYR A 1 105 ? -9.5 2.473 13.164 1 98.31 105 TYR A CA 1
ATOM 802 C C . TYR A 1 105 ? -9.406 2.801 14.648 1 98.31 105 TYR A C 1
ATOM 804 O O . TYR A 1 105 ? -10.023 3.754 15.125 1 98.31 105 TYR A O 1
ATOM 812 N N . GLU A 1 106 ? -8.602 2.076 15.359 1 97.19 106 GLU A N 1
ATOM 813 C CA . GLU A 1 106 ? -8.508 2.211 16.812 1 97.19 106 GLU A CA 1
ATOM 814 C C . GLU A 1 106 ? -7.438 3.221 17.203 1 97.19 106 GLU A C 1
ATOM 816 O O . GLU A 1 106 ? -7.512 3.822 18.281 1 97.19 106 GLU A O 1
ATOM 821 N N . ASN A 1 107 ? -6.445 3.373 16.344 1 97.62 107 ASN A N 1
ATOM 822 C CA . ASN A 1 107 ? -5.293 4.188 16.703 1 97.62 107 ASN A CA 1
ATOM 823 C C . ASN A 1 107 ? -5.012 5.258 15.656 1 97.62 107 ASN A C 1
ATOM 825 O O . ASN A 1 107 ? -4.551 4.949 14.555 1 97.62 107 ASN A O 1
ATOM 829 N N . PRO A 1 108 ? -5.176 6.484 16 1 98.12 108 PRO A N 1
ATOM 830 C CA . PRO A 1 108 ? -4.891 7.562 15.055 1 98.12 108 PRO A CA 1
ATOM 831 C C . PRO A 1 108 ? -3.395 7.789 14.844 1 98.12 108 PRO A C 1
ATOM 833 O O . PRO A 1 108 ? -2.578 7.285 15.625 1 98.12 108 PRO A O 1
ATOM 836 N N . ALA A 1 109 ? -3.059 8.477 13.828 1 98.25 109 ALA A N 1
ATOM 837 C CA . ALA A 1 109 ? -1.698 8.977 13.664 1 98.25 109 ALA A CA 1
ATOM 838 C C . ALA A 1 109 ? -1.563 10.383 14.234 1 98.25 109 ALA A C 1
ATOM 840 O O . ALA A 1 109 ? -2.082 11.352 13.664 1 98.25 109 ALA A O 1
ATOM 841 N N . LEU A 1 110 ? -0.908 10.461 15.336 1 97.62 110 LEU A N 1
ATOM 842 C CA . LEU A 1 110 ? -0.538 11.773 15.859 1 97.62 110 LEU A CA 1
ATOM 843 C C . LEU A 1 110 ? 0.75 12.273 15.211 1 97.62 110 LEU A C 1
ATOM 845 O O . LEU A 1 110 ? 1.836 11.773 15.516 1 97.62 110 LEU A O 1
ATOM 849 N N . ILE A 1 111 ? 0.676 13.234 14.336 1 97.88 111 ILE A N 1
ATOM 850 C CA . ILE A 1 111 ? 1.764 13.578 13.43 1 97.88 111 ILE A CA 1
ATOM 851 C C . ILE A 1 111 ? 2.668 14.625 14.07 1 97.88 111 ILE A C 1
ATOM 853 O O . ILE A 1 111 ? 3.893 14.477 14.078 1 97.88 111 ILE A O 1
ATOM 857 N N . SER A 1 112 ? 2.029 15.688 14.492 1 97.31 112 SER A N 1
ATOM 858 C CA . SER A 1 112 ? 2.787 16.812 15.031 1 97.31 112 SER A CA 1
ATOM 859 C C . SER A 1 112 ? 1.885 17.766 15.812 1 97.31 112 SER A C 1
ATOM 861 O O . SER A 1 112 ? 0.667 17.766 15.617 1 97.31 112 SER A O 1
ATOM 863 N N . THR A 1 113 ? 2.443 18.5 16.703 1 96.44 113 THR A N 1
ATOM 864 C CA . THR A 1 113 ? 1.708 19.562 17.391 1 96.44 113 THR A CA 1
ATOM 865 C C . THR A 1 113 ? 1.457 20.734 16.453 1 96.44 113 THR A C 1
ATOM 867 O O . THR A 1 113 ? 0.4 21.375 16.516 1 96.44 113 THR A O 1
ATOM 870 N N . ASN A 1 114 ? 2.52 21.062 15.617 1 97.56 114 ASN A N 1
ATOM 871 C CA . ASN A 1 114 ? 2.365 22.094 14.594 1 97.56 114 ASN A CA 1
ATOM 872 C C . ASN A 1 114 ? 2 21.484 13.242 1 97.56 114 ASN A C 1
ATOM 874 O O . ASN A 1 114 ? 2.488 20.406 12.891 1 97.56 114 ASN A O 1
ATOM 878 N N . PRO A 1 115 ? 1.18 22.188 12.508 1 98.25 115 PRO A N 1
ATOM 879 C CA . PRO A 1 115 ? 0.769 21.609 11.227 1 98.25 115 PRO A CA 1
ATOM 880 C C . PRO A 1 115 ? 1.945 21.391 10.281 1 98.25 115 PRO A C 1
ATOM 882 O O . PRO A 1 115 ? 2.846 22.219 10.188 1 98.25 115 PRO A O 1
ATOM 885 N N . VAL A 1 116 ? 1.936 20.297 9.648 1 98.56 116 VAL A N 1
ATOM 886 C CA . VAL A 1 116 ? 2.926 19.953 8.633 1 98.56 116 VAL A CA 1
ATOM 887 C C . VAL A 1 116 ? 2.223 19.609 7.32 1 98.56 116 VAL A C 1
ATOM 889 O O . VAL A 1 116 ? 0.993 19.516 7.273 1 98.56 116 VAL A O 1
ATOM 892 N N . GLU A 1 117 ? 2.963 19.469 6.223 1 98.31 117 GLU A N 1
ATOM 893 C CA . GLU A 1 117 ? 2.412 19.047 4.941 1 98.31 117 GLU A CA 1
ATOM 894 C C . GLU A 1 117 ? 1.734 17.672 5.062 1 98.31 117 GLU A C 1
ATOM 896 O O . GLU A 1 117 ? 2.164 16.828 5.848 1 98.31 117 GLU A O 1
ATOM 901 N N . PHE A 1 118 ? 0.779 17.438 4.305 1 98.69 118 PHE A N 1
ATOM 902 C CA . PHE A 1 118 ? 0.011 16.203 4.293 1 98.69 118 PHE A CA 1
ATOM 903 C C . PHE A 1 118 ? 0.917 15.008 4.027 1 98.69 118 PHE A C 1
ATOM 905 O O . PHE A 1 118 ? 0.744 13.945 4.625 1 98.69 118 PHE A O 1
ATOM 912 N N . GLY A 1 119 ? 1.903 15.172 3.176 1 98.62 119 GLY A N 1
ATOM 913 C CA . GLY A 1 119 ? 2.719 14.055 2.725 1 98.62 119 GLY A CA 1
ATOM 914 C C . GLY A 1 119 ? 1.979 13.117 1.794 1 98.62 119 GLY A C 1
ATOM 915 O O . GLY A 1 119 ? 1.302 13.562 0.865 1 98.62 119 GLY A O 1
ATOM 916 N N . TRP A 1 120 ? 2.246 11.883 1.973 1 98.81 120 TRP A N 1
ATOM 917 C CA . TRP A 1 120 ? 1.631 10.812 1.193 1 98.81 120 TRP A CA 1
ATOM 918 C C . TRP A 1 120 ? 1.068 9.734 2.105 1 98.81 120 TRP A C 1
ATOM 920 O O . TRP A 1 120 ? 1.726 9.312 3.062 1 98.81 120 TRP A O 1
ATOM 930 N N . VAL A 1 121 ? -0.134 9.281 1.788 1 98.94 121 VAL A N 1
ATOM 931 C CA . VAL A 1 121 ? -0.768 8.289 2.654 1 98.94 121 VAL A CA 1
ATOM 932 C C . VAL A 1 121 ? -1.151 7.062 1.838 1 98.94 121 VAL A C 1
ATOM 934 O O . VAL A 1 121 ? -1.674 7.184 0.728 1 98.94 121 VAL A O 1
ATOM 937 N N . LEU A 1 122 ? -0.797 5.945 2.316 1 98.94 122 LEU A N 1
ATOM 938 C CA . LEU A 1 122 ? -1.192 4.648 1.78 1 98.94 122 LEU A CA 1
ATOM 939 C C . LEU A 1 122 ? -2.121 3.922 2.746 1 98.94 122 LEU A C 1
ATOM 941 O O . LEU A 1 122 ? -1.816 3.801 3.936 1 98.94 122 LEU A O 1
ATOM 945 N N . CYS A 1 123 ? -3.25 3.469 2.25 1 98.94 123 CYS A N 1
ATOM 946 C CA . CYS A 1 123 ? -4.137 2.604 3.021 1 98.94 123 CYS A CA 1
ATOM 947 C C . CYS A 1 123 ? -4.312 1.253 2.338 1 98.94 123 CYS A C 1
ATOM 949 O O . CYS A 1 123 ? -4.383 1.178 1.11 1 98.94 123 CYS A O 1
ATOM 951 N N . TYR A 1 124 ? -4.402 0.24 3.117 1 98.69 124 TYR A N 1
ATOM 952 C CA . TYR A 1 124 ? -4.457 -1.101 2.545 1 98.69 124 TYR A CA 1
ATOM 953 C C . TYR A 1 124 ? -5.102 -2.082 3.518 1 98.69 124 TYR A C 1
ATOM 955 O O . TYR A 1 124 ? -5.164 -1.821 4.723 1 98.69 124 TYR A O 1
ATOM 963 N N . VAL A 1 125 ? -5.633 -3.154 2.961 1 98.56 125 VAL A N 1
ATOM 964 C CA . VAL A 1 125 ? -6.137 -4.277 3.744 1 98.56 125 VAL A CA 1
ATOM 965 C C . VAL A 1 125 ? -4.988 -5.219 4.094 1 98.56 125 VAL A C 1
ATOM 967 O O . VAL A 1 125 ? -4.305 -5.73 3.205 1 98.56 125 VAL A O 1
ATOM 970 N N . ARG A 1 126 ? -4.777 -5.422 5.27 1 96 126 ARG A N 1
ATOM 971 C CA . ARG A 1 126 ? -3.643 -6.227 5.711 1 96 126 ARG A CA 1
ATOM 972 C C . ARG A 1 126 ? -4.055 -7.672 5.949 1 96 126 ARG A C 1
ATOM 974 O O . ARG A 1 126 ? -5.113 -7.934 6.527 1 96 126 ARG A O 1
ATOM 981 N N . GLY A 1 127 ? -3.197 -8.5 5.48 1 90.19 127 GLY A N 1
ATOM 982 C CA . GLY A 1 127 ? -3.389 -9.914 5.777 1 90.19 127 GLY A CA 1
ATOM 983 C C . GLY A 1 127 ? -2.801 -10.328 7.109 1 90.19 127 GLY A C 1
ATOM 984 O O . GLY A 1 127 ? -2.045 -9.57 7.723 1 90.19 127 GLY A O 1
ATOM 985 N N . LYS A 1 128 ? -3.283 -11.516 7.625 1 80.38 128 LYS A N 1
ATOM 986 C CA . LYS A 1 128 ? -2.709 -12.062 8.852 1 80.38 128 LYS A CA 1
ATOM 987 C C . LYS A 1 128 ? -1.285 -12.555 8.625 1 80.38 128 LYS A C 1
ATOM 989 O O . LYS A 1 128 ? -0.956 -13.023 7.531 1 80.38 128 LYS A O 1
ATOM 994 N N . SER A 1 129 ? -0.337 -12.031 9.469 1 68.25 129 SER A N 1
ATOM 995 C CA . SER A 1 129 ? 1.035 -12.508 9.344 1 68.25 129 SER A CA 1
ATOM 996 C C . SER A 1 129 ? 1.102 -14.031 9.469 1 68.25 129 SER A C 1
ATOM 998 O O . SER A 1 129 ? 0.318 -14.633 10.203 1 68.25 129 SER A O 1
ATOM 1000 N N . SER A 1 130 ? 1.812 -14.695 8.586 1 52.34 130 SER A N 1
ATOM 1001 C CA . SER A 1 130 ? 2.008 -16.125 8.727 1 52.34 130 SER A CA 1
ATOM 1002 C C . SER A 1 130 ? 2.795 -16.453 9.992 1 52.34 130 SER A C 1
ATOM 1004 O O . SER A 1 130 ? 3.613 -15.656 10.445 1 52.34 130 SER A O 1
ATOM 1006 N N . MET B 1 1 ? 78.875 6.371 -46.625 1 36.69 1 MET B N 1
ATOM 1007 C CA . MET B 1 1 ? 78.312 6.922 -45.375 1 36.69 1 MET B CA 1
ATOM 1008 C C . MET B 1 1 ? 76.938 7.43 -45.531 1 36.69 1 MET B C 1
ATOM 1010 O O . MET B 1 1 ? 76.688 8.469 -46.156 1 36.69 1 MET B O 1
ATOM 1014 N N . HIS B 1 2 ? 75.938 6.508 -45.969 1 47.75 2 HIS B N 1
ATOM 1015 C CA . HIS B 1 2 ? 74.5 6.711 -46.188 1 47.75 2 HIS B CA 1
ATOM 1016 C C . HIS B 1 2 ? 73.812 7.242 -44.938 1 47.75 2 HIS B C 1
ATOM 1018 O O . HIS B 1 2 ? 74.062 6.715 -43.844 1 47.75 2 HIS B O 1
ATOM 1024 N N . PHE B 1 3 ? 73.688 8.609 -44.812 1 49.62 3 PHE B N 1
AT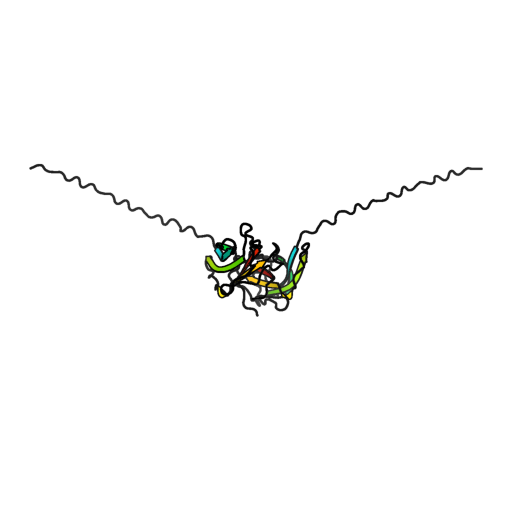OM 1025 C CA . PHE B 1 3 ? 73 9.375 -43.812 1 49.62 3 PHE B CA 1
ATOM 1026 C C . PHE B 1 3 ? 71.5 8.961 -43.75 1 49.62 3 PHE B C 1
ATOM 1028 O O . PHE B 1 3 ? 70.75 9.148 -44.75 1 49.62 3 PHE B O 1
ATOM 1035 N N . THR B 1 4 ? 71.188 7.797 -43.156 1 49.66 4 THR B N 1
ATOM 1036 C CA . THR B 1 4 ? 69.812 7.359 -42.938 1 49.66 4 THR B CA 1
ATOM 1037 C C . THR B 1 4 ? 69.062 8.383 -42.094 1 49.66 4 THR B C 1
ATOM 1039 O O . THR B 1 4 ? 69.438 8.695 -40.969 1 49.66 4 THR B O 1
ATOM 1042 N N . SER B 1 5 ? 68.438 9.406 -42.719 1 48.41 5 SER B N 1
ATOM 1043 C CA . SER B 1 5 ? 67.562 10.391 -42.094 1 48.41 5 SER B CA 1
ATOM 1044 C C . SER B 1 5 ? 66.375 9.719 -41.375 1 48.41 5 SER B C 1
ATOM 1046 O O . SER B 1 5 ? 65.625 8.977 -41.969 1 48.41 5 SER B O 1
ATOM 1048 N N . ILE B 1 6 ? 66.562 9.398 -40.062 1 49.19 6 ILE B N 1
ATOM 1049 C CA . ILE B 1 6 ? 65.562 8.883 -39.188 1 49.19 6 ILE B CA 1
ATOM 1050 C C . ILE B 1 6 ? 64.438 9.914 -39.031 1 49.19 6 ILE B C 1
ATOM 1052 O O . ILE B 1 6 ? 64.625 11.047 -38.625 1 49.19 6 ILE B O 1
ATOM 1056 N N . ILE B 1 7 ? 63.312 9.836 -39.844 1 49.28 7 ILE B N 1
ATOM 1057 C CA . ILE B 1 7 ? 62.094 10.633 -39.75 1 49.28 7 ILE B CA 1
ATOM 1058 C C . ILE B 1 7 ? 61.438 10.375 -38.406 1 49.28 7 ILE B C 1
ATOM 1060 O O . ILE B 1 7 ? 61.031 9.242 -38.094 1 49.28 7 ILE B O 1
ATOM 1064 N N . THR B 1 8 ? 61.812 11.062 -37.312 1 47.47 8 THR B N 1
ATOM 1065 C CA . THR B 1 8 ? 61.125 11.008 -36 1 47.47 8 THR B CA 1
ATOM 1066 C C . THR B 1 8 ? 59.719 11.555 -36.094 1 47.47 8 THR B C 1
ATOM 1068 O O . THR B 1 8 ? 59.531 12.734 -36.406 1 47.47 8 THR B O 1
ATOM 1071 N N . GLY B 1 9 ? 58.75 10.719 -36.594 1 41.88 9 GLY B N 1
ATOM 1072 C CA . GLY B 1 9 ? 57.344 11.086 -36.625 1 41.88 9 GLY B CA 1
ATOM 1073 C C . GLY B 1 9 ? 56.781 11.453 -35.25 1 41.88 9 GLY B C 1
ATOM 1074 O O . GLY B 1 9 ? 57 10.719 -34.281 1 41.88 9 GLY B O 1
ATOM 1075 N N . ALA B 1 10 ? 56.656 12.742 -34.969 1 41.53 10 ALA B N 1
ATOM 1076 C CA . ALA B 1 10 ? 56.062 13.289 -33.75 1 41.53 10 ALA B CA 1
ATOM 1077 C C . ALA B 1 10 ? 54.625 12.781 -33.562 1 41.53 10 ALA B C 1
ATOM 1079 O O . ALA B 1 10 ? 53.781 12.977 -34.406 1 41.53 10 ALA B O 1
ATOM 1080 N N . VAL B 1 11 ? 54.375 11.617 -32.875 1 40.19 11 VAL B N 1
ATOM 1081 C CA . VAL B 1 11 ? 53.062 11.172 -32.5 1 40.19 11 VAL B CA 1
ATOM 1082 C C . VAL B 1 11 ? 52.406 12.227 -31.609 1 40.19 11 VAL B C 1
ATOM 1084 O O . VAL B 1 11 ? 52.938 12.594 -30.562 1 40.19 11 VAL B O 1
ATOM 1087 N N . ALA B 1 12 ? 51.594 13.172 -32.188 1 40.59 12 ALA B N 1
ATOM 1088 C CA . ALA B 1 12 ? 50.781 14.133 -31.453 1 40.59 12 ALA B CA 1
ATOM 1089 C C . ALA B 1 12 ? 49.875 13.414 -30.469 1 40.59 12 ALA B C 1
ATOM 1091 O O . ALA B 1 12 ? 49.125 12.5 -30.844 1 40.59 12 ALA B O 1
ATOM 1092 N N . LEU B 1 13 ? 50.219 13.352 -29.203 1 36.88 13 LEU B N 1
ATOM 1093 C CA . LEU B 1 13 ? 49.312 12.906 -28.141 1 36.88 13 LEU B CA 1
ATOM 1094 C C . LEU B 1 13 ? 48.062 13.75 -28.094 1 36.88 13 LEU B C 1
ATOM 1096 O O . LEU B 1 13 ? 48.125 14.969 -27.906 1 36.88 13 LEU B O 1
ATOM 1100 N N . PHE B 1 14 ? 47.062 13.32 -28.906 1 46.41 14 PHE B N 1
ATOM 1101 C CA . PHE B 1 14 ? 45.719 13.898 -28.734 1 46.41 14 PHE B CA 1
ATOM 1102 C C . PHE B 1 14 ? 45.25 13.711 -27.297 1 46.41 14 PHE B C 1
ATOM 1104 O O . PHE B 1 14 ? 45.125 12.586 -26.812 1 46.41 14 PHE B O 1
ATOM 1111 N N . ALA B 1 15 ? 45.5 14.695 -26.375 1 43.91 15 ALA B N 1
ATOM 1112 C CA . ALA B 1 15 ? 44.812 14.75 -25.078 1 43.91 15 ALA B CA 1
ATOM 1113 C C . ALA B 1 15 ? 43.312 14.703 -25.234 1 43.91 15 ALA B C 1
ATOM 1115 O O . ALA B 1 15 ? 42.719 15.586 -25.859 1 43.91 15 ALA B O 1
ATOM 1116 N N . SER B 1 16 ? 42.656 13.531 -25.453 1 43.22 16 SER B N 1
ATOM 1117 C CA . SER B 1 16 ? 41.219 13.453 -25.359 1 43.22 16 SER B CA 1
ATOM 1118 C C . SER B 1 16 ? 40.688 14.109 -24.078 1 43.22 16 SER B C 1
ATOM 1120 O O . SER B 1 16 ? 41.062 13.68 -22.969 1 43.22 16 SER B O 1
ATOM 1122 N N . ALA B 1 17 ? 40.438 15.398 -24.062 1 43.72 17 ALA B N 1
ATOM 1123 C CA . ALA B 1 17 ? 39.656 15.945 -22.969 1 43.72 17 ALA B CA 1
ATOM 1124 C C . ALA B 1 17 ? 38.438 15.07 -22.703 1 43.72 17 ALA B C 1
ATOM 1126 O O . ALA B 1 17 ? 37.594 14.852 -23.594 1 43.72 17 ALA B O 1
ATOM 1127 N N . SER B 1 18 ? 38.531 14.023 -21.938 1 44.78 18 SER B N 1
ATOM 1128 C CA . SER B 1 18 ? 37.375 13.328 -21.422 1 44.78 18 SER B CA 1
ATOM 1129 C C . SER B 1 18 ? 36.281 14.312 -20.969 1 44.78 18 SER B C 1
ATOM 1131 O O . SER B 1 18 ? 36.469 15.047 -20 1 44.78 18 SER B O 1
ATOM 1133 N N . ILE B 1 19 ? 35.656 14.953 -21.875 1 47.66 19 ILE B N 1
ATOM 1134 C CA . ILE B 1 19 ? 34.469 15.656 -21.391 1 47.66 19 ILE B CA 1
ATOM 1135 C C . ILE B 1 19 ? 33.719 14.773 -20.391 1 47.66 19 ILE B C 1
ATOM 1137 O O . ILE B 1 19 ? 33.438 13.602 -20.672 1 47.66 19 ILE B O 1
ATOM 1141 N N . ALA B 1 20 ? 33.875 15.023 -19.094 1 48.25 20 ALA B N 1
ATOM 1142 C CA . ALA B 1 20 ? 33 14.453 -18.078 1 48.25 20 ALA B CA 1
ATOM 1143 C C . ALA B 1 20 ? 31.562 14.438 -18.547 1 48.25 20 ALA B C 1
ATOM 1145 O O . ALA B 1 20 ? 30.969 15.492 -18.781 1 48.25 20 ALA B O 1
ATOM 1146 N N . GLN B 1 21 ? 31.094 13.633 -19.5 1 48 21 GLN B N 1
ATOM 1147 C CA . GLN B 1 21 ? 29.656 13.531 -19.719 1 48 21 GLN B CA 1
ATOM 1148 C C . GLN B 1 21 ? 28.875 13.633 -18.406 1 48 21 GLN B C 1
ATOM 1150 O O . GLN B 1 21 ? 29.266 13.039 -17.406 1 48 21 GLN B O 1
ATOM 1155 N N . PRO B 1 22 ? 28.156 14.664 -18.125 1 46.75 22 PRO B N 1
ATOM 1156 C CA . PRO B 1 22 ? 27.375 14.695 -16.875 1 46.75 22 PRO B CA 1
ATOM 1157 C C . PRO B 1 22 ? 26.719 13.352 -16.562 1 46.75 22 PRO B C 1
ATOM 1159 O O . PRO B 1 22 ? 26.25 12.656 -17.453 1 46.75 22 PRO B O 1
ATOM 1162 N N . THR B 1 23 ? 27.188 12.547 -15.633 1 53 23 THR B N 1
ATOM 1163 C CA . THR B 1 23 ? 26.484 11.367 -15.148 1 53 23 THR B CA 1
ATOM 1164 C C . THR B 1 23 ? 24.969 11.555 -15.234 1 53 23 THR B C 1
ATOM 1166 O O . THR B 1 23 ? 24.422 12.484 -14.656 1 53 23 THR B O 1
ATOM 1169 N N . ALA B 1 24 ? 24.406 11.281 -16.25 1 52.41 24 ALA B N 1
ATOM 1170 C CA . ALA B 1 24 ? 22.953 11.273 -16.375 1 52.41 24 ALA B CA 1
ATOM 1171 C C . ALA B 1 24 ? 22.281 10.914 -15.047 1 52.41 24 ALA B C 1
ATOM 1173 O O . ALA B 1 24 ? 22.594 9.883 -14.445 1 52.41 24 ALA B O 1
ATOM 1174 N N . ARG B 1 25 ? 21.984 11.836 -14.242 1 61.34 25 ARG B N 1
ATOM 1175 C CA . ARG B 1 25 ? 21.328 11.648 -12.945 1 61.34 25 ARG B CA 1
ATOM 1176 C C . ARG B 1 25 ? 20.266 10.562 -13.023 1 61.34 25 ARG B C 1
ATOM 1178 O O . ARG B 1 25 ? 19.312 10.68 -13.812 1 61.34 25 ARG B O 1
ATOM 1185 N N . GLN B 1 26 ? 20.484 9.312 -12.75 1 79.12 26 GLN B N 1
ATOM 1186 C CA . GLN B 1 26 ? 19.547 8.195 -12.75 1 79.12 26 GLN B CA 1
ATOM 1187 C C . GLN B 1 26 ? 18.25 8.57 -12.039 1 79.12 26 GLN B C 1
ATOM 1189 O O . GLN B 1 26 ? 18.281 9.211 -10.984 1 79.12 26 GLN B O 1
ATOM 1194 N N . ALA B 1 27 ? 17.203 8.398 -12.75 1 91.75 27 ALA B N 1
ATOM 1195 C CA . ALA B 1 27 ? 15.891 8.695 -12.195 1 91.75 27 ALA B CA 1
ATOM 1196 C C . ALA B 1 27 ? 15.68 7.949 -10.875 1 91.75 27 ALA B C 1
ATOM 1198 O O . ALA B 1 27 ? 16.109 6.801 -10.734 1 91.75 27 ALA B O 1
ATOM 1199 N N . PRO B 1 28 ? 15.117 8.602 -9.82 1 94.81 28 PRO B N 1
ATOM 1200 C CA . PRO B 1 28 ? 14.875 7.945 -8.531 1 94.81 28 PRO B CA 1
ATOM 1201 C C . PRO B 1 28 ? 14.078 6.652 -8.664 1 94.81 28 PRO B C 1
ATOM 1203 O O . PRO B 1 28 ? 13.172 6.559 -9.5 1 94.81 28 PRO B O 1
ATOM 1206 N N . GLU B 1 29 ? 14.461 5.715 -7.992 1 95.5 29 GLU B N 1
ATOM 1207 C CA . GLU B 1 29 ? 13.82 4.402 -7.992 1 95.5 29 GLU B CA 1
ATOM 1208 C C . GLU B 1 29 ? 13.492 3.947 -6.57 1 95.5 29 GLU B C 1
ATOM 1210 O O . GLU B 1 29 ? 14.281 4.172 -5.648 1 95.5 29 GLU B O 1
ATOM 1215 N N . ALA B 1 30 ? 12.336 3.336 -6.402 1 98.75 30 ALA B N 1
ATOM 1216 C CA . ALA B 1 30 ? 11.945 2.697 -5.152 1 98.75 30 ALA B CA 1
ATOM 1217 C C . ALA B 1 30 ? 11.117 1.442 -5.41 1 98.75 30 ALA B C 1
ATOM 1219 O O . ALA B 1 30 ? 9.906 1.525 -5.641 1 98.75 30 ALA B O 1
ATOM 1220 N N . TYR B 1 31 ? 11.766 0.315 -5.367 1 98.81 31 TYR B N 1
ATOM 1221 C CA . TYR B 1 31 ? 11.117 -0.95 -5.703 1 98.81 31 TYR B CA 1
ATOM 1222 C C . TYR B 1 31 ? 11.461 -2.025 -4.676 1 98.81 31 TYR B C 1
ATOM 1224 O O . TYR B 1 31 ? 12.562 -2.029 -4.113 1 98.81 31 TYR B O 1
ATOM 1232 N N . ALA B 1 32 ? 10.516 -2.9 -4.48 1 98.94 32 ALA B N 1
ATOM 1233 C CA . ALA B 1 32 ? 10.781 -4.211 -3.895 1 98.94 32 ALA B CA 1
ATOM 1234 C C . ALA B 1 32 ? 11.156 -5.227 -4.973 1 98.94 32 ALA B C 1
ATOM 1236 O O . ALA B 1 32 ? 10.547 -5.258 -6.043 1 98.94 32 ALA B O 1
ATOM 1237 N N . ASN B 1 33 ? 12.148 -5.98 -4.719 1 98.94 33 ASN B N 1
ATOM 1238 C CA . ASN B 1 33 ? 12.516 -7.086 -5.598 1 98.94 33 ASN B CA 1
ATOM 1239 C C . ASN B 1 33 ? 11.891 -8.398 -5.137 1 98.94 33 ASN B C 1
ATOM 1241 O O . ASN B 1 33 ? 12.164 -8.867 -4.031 1 98.94 33 ASN B O 1
ATOM 1245 N N . VAL B 1 34 ? 11.109 -8.992 -6.012 1 98.94 34 VAL B N 1
ATOM 1246 C CA . VAL B 1 34 ? 10.336 -10.188 -5.691 1 98.94 34 VAL B CA 1
ATOM 1247 C C . VAL B 1 34 ? 10.68 -11.305 -6.68 1 98.94 34 VAL B C 1
ATOM 1249 O O . VAL B 1 34 ? 10.797 -11.055 -7.883 1 98.94 34 VAL B O 1
ATOM 1252 N N . ILE B 1 35 ? 10.805 -12.469 -6.16 1 98.88 35 ILE B N 1
ATOM 1253 C CA . ILE B 1 35 ? 10.906 -13.625 -7.051 1 98.88 35 ILE B CA 1
ATOM 1254 C C . ILE B 1 35 ? 9.539 -14.297 -7.172 1 98.88 35 ILE B C 1
ATOM 1256 O O . ILE B 1 35 ? 8.891 -14.594 -6.164 1 98.88 35 ILE B O 1
ATOM 1260 N N . VAL B 1 36 ? 9.172 -14.523 -8.367 1 98.75 36 VAL B N 1
ATOM 1261 C CA . VAL B 1 36 ? 7.949 -15.242 -8.711 1 98.75 36 VAL B CA 1
ATOM 1262 C C . VAL B 1 36 ? 8.266 -16.703 -8.992 1 98.75 36 VAL B C 1
ATOM 1264 O O . VAL B 1 36 ? 9.102 -17.016 -9.844 1 98.75 36 VAL B O 1
ATOM 1267 N N . TYR B 1 37 ? 7.551 -17.578 -8.273 1 98.69 37 TYR B N 1
ATOM 1268 C CA . TYR B 1 37 ? 7.75 -19 -8.492 1 98.69 37 TYR B CA 1
ATOM 1269 C C . TYR B 1 37 ? 6.52 -19.641 -9.125 1 98.69 37 TYR B C 1
ATOM 1271 O O . TYR B 1 37 ? 5.387 -19.312 -8.766 1 98.69 37 TYR B O 1
ATOM 1279 N N . ASN B 1 38 ? 6.777 -20.453 -10.031 1 98.62 38 ASN B N 1
ATOM 1280 C CA . ASN B 1 38 ? 5.82 -21.422 -10.539 1 98.62 38 ASN B CA 1
ATOM 1281 C C . ASN B 1 38 ? 6.371 -22.844 -10.445 1 98.62 38 ASN B C 1
ATOM 1283 O O . ASN B 1 38 ? 7.223 -23.234 -11.25 1 98.62 38 ASN B O 1
ATOM 1287 N N . SER B 1 39 ? 5.863 -23.578 -9.562 1 97.38 39 SER B N 1
ATOM 1288 C CA . SER B 1 39 ? 6.434 -24.891 -9.289 1 97.38 39 SER B CA 1
ATOM 1289 C C . SER B 1 39 ? 6.082 -25.891 -10.391 1 97.38 39 SER B C 1
ATOM 1291 O O . SER B 1 39 ? 6.805 -26.859 -10.602 1 97.38 39 SER B O 1
ATOM 1293 N N . ALA B 1 40 ? 4.969 -25.734 -11.039 1 96.88 40 ALA B N 1
ATOM 1294 C CA . ALA B 1 40 ? 4.555 -26.641 -12.102 1 96.88 40 ALA B CA 1
ATOM 1295 C C . ALA B 1 40 ? 5.562 -26.641 -13.25 1 96.88 40 ALA B C 1
ATOM 1297 O O . ALA B 1 40 ? 5.828 -27.688 -13.852 1 96.88 40 ALA B O 1
ATOM 1298 N N . ASP B 1 41 ? 6.121 -25.5 -13.523 1 95.31 41 ASP B N 1
ATOM 1299 C CA . ASP B 1 41 ? 7.094 -25.438 -14.609 1 95.31 41 ASP B CA 1
ATOM 1300 C C . ASP B 1 41 ? 8.5 -25.172 -14.07 1 95.31 41 ASP B C 1
ATOM 1302 O O . ASP B 1 41 ? 9.414 -24.859 -14.836 1 95.31 41 ASP B O 1
ATOM 1306 N N . HIS B 1 42 ? 8.617 -25.297 -12.758 1 96.44 42 HIS B N 1
ATOM 1307 C CA . HIS B 1 42 ? 9.891 -25.094 -12.07 1 96.44 42 HIS B CA 1
ATOM 1308 C C . HIS B 1 42 ? 10.562 -23.797 -12.516 1 96.44 42 HIS B C 1
ATOM 1310 O O . HIS B 1 42 ? 11.758 -23.781 -12.812 1 96.44 42 HIS B O 1
ATOM 1316 N N . SER B 1 43 ? 9.781 -22.781 -12.617 1 97.62 43 SER B N 1
ATOM 1317 C CA . SER B 1 43 ? 10.328 -21.5 -13.039 1 97.62 43 SER B CA 1
ATOM 1318 C C . SER B 1 43 ? 10.359 -20.5 -11.891 1 97.62 43 SER B C 1
ATOM 1320 O O . SER B 1 43 ? 9.578 -20.609 -10.945 1 97.62 43 SER B O 1
ATOM 1322 N N . GLN B 1 44 ? 11.391 -19.625 -11.914 1 98.12 44 GLN B N 1
ATOM 1323 C CA . GLN B 1 44 ? 11.539 -18.484 -11.031 1 98.12 44 GLN B CA 1
ATOM 1324 C C . GLN B 1 44 ? 11.938 -17.234 -11.805 1 98.12 44 GLN B C 1
ATOM 1326 O O . GLN B 1 44 ? 12.844 -17.281 -12.641 1 98.12 44 GLN B O 1
ATOM 1331 N N . GLN B 1 45 ? 11.234 -16.141 -11.609 1 98.38 45 GLN B N 1
ATOM 1332 C CA . GLN B 1 45 ? 11.484 -14.891 -12.305 1 98.38 45 GLN B CA 1
ATOM 1333 C C . GLN B 1 45 ? 11.531 -13.719 -11.336 1 98.38 45 GLN B C 1
ATOM 1335 O O . GLN B 1 45 ? 10.641 -13.555 -10.5 1 98.38 45 GLN B O 1
ATOM 1340 N N . PRO B 1 46 ? 12.625 -12.938 -11.43 1 98.69 46 PRO B N 1
ATOM 1341 C CA . PRO B 1 46 ? 12.617 -11.719 -10.625 1 98.69 46 PRO B CA 1
ATOM 1342 C C . PRO B 1 46 ? 11.719 -10.633 -11.203 1 98.69 46 PRO B C 1
ATOM 1344 O O . PRO B 1 46 ? 11.656 -10.461 -12.43 1 98.69 46 PRO B O 1
ATOM 1347 N N . VAL B 1 47 ? 11.016 -9.992 -10.383 1 98.88 47 VAL B N 1
ATOM 1348 C CA . VAL B 1 47 ? 10.219 -8.836 -10.781 1 98.88 47 VAL B CA 1
ATOM 1349 C C . VAL B 1 47 ? 10.422 -7.703 -9.781 1 98.88 47 VAL B C 1
ATOM 1351 O O . VAL B 1 47 ? 10.906 -7.93 -8.664 1 98.88 47 VAL B O 1
ATOM 1354 N N . ARG B 1 48 ? 10.094 -6.48 -10.242 1 98.75 48 ARG B N 1
ATOM 1355 C CA . ARG B 1 48 ? 10.148 -5.301 -9.383 1 98.75 48 ARG B CA 1
ATOM 1356 C C . ARG B 1 48 ? 8.75 -4.727 -9.156 1 98.75 48 ARG B C 1
ATOM 1358 O O . ARG B 1 48 ? 8 -4.508 -10.109 1 98.75 48 ARG B O 1
ATOM 1365 N N . ILE B 1 49 ? 8.484 -4.57 -7.898 1 98.94 49 ILE B N 1
ATOM 1366 C CA . ILE B 1 49 ? 7.203 -3.98 -7.52 1 98.94 49 ILE B CA 1
ATOM 1367 C C . ILE B 1 49 ? 7.434 -2.586 -6.941 1 98.94 49 ILE B C 1
ATOM 1369 O O . ILE B 1 49 ? 8.086 -2.434 -5.906 1 98.94 49 ILE B O 1
ATOM 1373 N N . PRO B 1 50 ? 6.895 -1.489 -7.625 1 98.75 50 PRO B N 1
ATOM 1374 C CA . PRO B 1 50 ? 7.047 -0.166 -7.016 1 98.75 50 PRO B CA 1
ATOM 1375 C C . PRO B 1 50 ? 6.359 -0.059 -5.656 1 98.75 50 PRO B C 1
ATOM 1377 O O . PRO B 1 50 ? 5.266 -0.594 -5.473 1 98.75 50 PRO B O 1
ATOM 1380 N N . PHE B 1 51 ? 7.023 0.604 -4.688 1 98.88 51 PHE B N 1
ATOM 1381 C CA . PHE B 1 51 ? 6.418 0.794 -3.377 1 98.88 51 PHE B CA 1
ATOM 1382 C C . PHE B 1 51 ? 5.117 1.58 -3.49 1 98.88 51 PHE B C 1
ATOM 1384 O O . PHE B 1 51 ? 5.035 2.549 -4.246 1 98.88 51 PHE B O 1
ATOM 1391 N N . GLY B 1 52 ? 4.148 1.085 -2.752 1 98.5 52 GLY B N 1
ATOM 1392 C CA . GLY B 1 52 ? 2.914 1.837 -2.588 1 98.5 52 GLY B CA 1
ATOM 1393 C C . GLY B 1 52 ? 2.029 1.809 -3.818 1 98.5 52 GLY B C 1
ATOM 1394 O O . GLY B 1 52 ? 1.217 2.711 -4.027 1 98.5 52 GLY B O 1
ATOM 1395 N N . GLN B 1 53 ? 2.258 0.89 -4.645 1 98.31 53 GLN B N 1
ATOM 1396 C CA . GLN B 1 53 ? 1.446 0.753 -5.848 1 98.31 53 GLN B CA 1
ATOM 1397 C C . GLN B 1 53 ? 0.972 -0.686 -6.031 1 98.31 53 GLN B C 1
ATOM 1399 O O . GLN B 1 53 ? 1.786 -1.607 -6.113 1 98.31 53 GLN B O 1
ATOM 1404 N N . LEU B 1 54 ? -0.322 -0.807 -6.047 1 98.69 54 LEU B N 1
ATOM 1405 C CA . LEU B 1 54 ? -0.863 -2.113 -6.406 1 98.69 54 LEU B CA 1
ATOM 1406 C C . LEU B 1 54 ? -0.476 -2.492 -7.832 1 98.69 54 LEU B C 1
ATOM 1408 O O . LEU B 1 54 ? -0.802 -1.774 -8.781 1 98.69 54 LEU B O 1
ATOM 1412 N N . THR B 1 55 ? 0.184 -3.674 -8.023 1 98.81 55 THR B N 1
ATOM 1413 C CA . THR B 1 55 ? 0.785 -4.031 -9.305 1 98.81 55 THR B CA 1
ATOM 1414 C C . THR B 1 55 ? 0.294 -5.398 -9.773 1 98.81 55 THR B C 1
ATOM 1416 O O . THR B 1 55 ? 0.245 -6.344 -8.984 1 98.81 55 THR B O 1
ATOM 1419 N N . ASN B 1 56 ? -0.111 -5.469 -10.984 1 98.81 56 ASN B N 1
ATOM 1420 C CA . ASN B 1 56 ? -0.485 -6.719 -11.625 1 98.81 56 ASN B CA 1
ATOM 1421 C C . ASN B 1 56 ? 0.515 -7.113 -12.711 1 98.81 56 ASN B C 1
ATOM 1423 O O . ASN B 1 56 ? 0.947 -6.27 -13.5 1 98.81 56 ASN B O 1
ATOM 1427 N N . LEU B 1 57 ? 0.927 -8.297 -12.695 1 98.5 57 LEU B N 1
ATOM 1428 C CA . LEU B 1 57 ? 1.765 -8.891 -13.734 1 98.5 57 LEU B CA 1
ATOM 1429 C C . LEU B 1 57 ? 1.088 -10.117 -14.344 1 98.5 57 LEU B C 1
ATOM 1431 O O . LEU B 1 57 ? 1.467 -11.25 -14.055 1 98.5 57 LEU B O 1
ATOM 1435 N N . ASP B 1 58 ? 0.219 -9.906 -15.234 1 97.12 58 ASP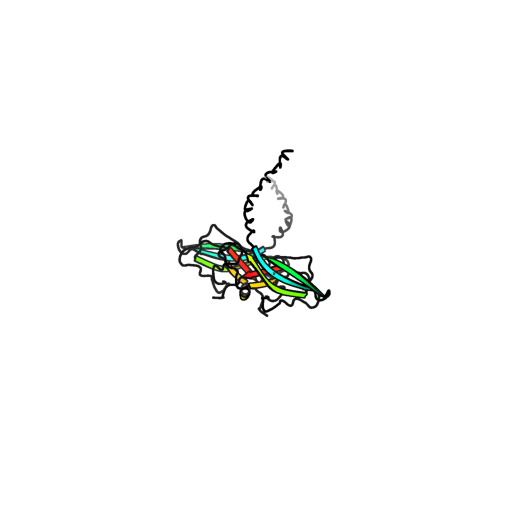 B N 1
ATOM 1436 C CA . ASP B 1 58 ? -0.746 -10.883 -15.719 1 97.12 58 ASP B CA 1
ATOM 1437 C C . ASP B 1 58 ? -0.057 -11.969 -16.547 1 97.12 58 ASP B C 1
ATOM 1439 O O . ASP B 1 58 ? -0.646 -13.023 -16.812 1 97.12 58 ASP B O 1
ATOM 1443 N N . GLN B 1 59 ? 1.188 -11.812 -16.891 1 97.38 59 GLN B N 1
ATOM 1444 C CA . GLN B 1 59 ? 1.906 -12.797 -17.703 1 97.38 59 GLN B CA 1
ATOM 1445 C C . GLN B 1 59 ? 2.369 -13.969 -16.844 1 97.38 59 GLN B C 1
ATOM 1447 O O . GLN B 1 59 ? 2.785 -15 -17.375 1 97.38 59 GLN B O 1
ATOM 1452 N N . TYR B 1 60 ? 2.305 -13.805 -15.594 1 98.12 60 TYR B N 1
ATOM 1453 C CA . TYR B 1 60 ? 2.842 -14.852 -14.734 1 98.12 60 TYR B CA 1
ATOM 1454 C C . TYR B 1 60 ? 1.722 -15.648 -14.078 1 98.12 60 TYR B C 1
ATOM 1456 O O . TYR B 1 60 ? 0.702 -15.086 -13.68 1 98.12 60 TYR B O 1
ATOM 1464 N N . LYS B 1 61 ? 1.921 -16.938 -14.047 1 98.38 61 LYS B N 1
ATOM 1465 C CA . LYS B 1 61 ? 1.233 -17.828 -13.125 1 98.38 61 LYS B CA 1
ATOM 1466 C C . LYS B 1 61 ? 2.119 -18.172 -11.93 1 98.38 61 LYS B C 1
ATOM 1468 O O . LYS B 1 61 ? 3.322 -18.391 -12.086 1 98.38 61 LYS B O 1
ATOM 1473 N N . ILE B 1 62 ? 1.551 -18.25 -10.664 1 98.69 62 ILE B N 1
ATOM 1474 C CA . ILE B 1 62 ? 2.443 -18.266 -9.508 1 98.69 62 ILE B CA 1
ATOM 1475 C C . ILE B 1 62 ? 1.99 -19.328 -8.516 1 98.69 62 ILE B C 1
ATOM 1477 O O . ILE B 1 62 ? 0.808 -19.672 -8.461 1 98.69 62 ILE B O 1
ATOM 1481 N N . THR B 1 63 ? 2.943 -19.828 -7.785 1 98.81 63 THR B N 1
ATOM 1482 C CA . THR B 1 63 ? 2.684 -20.703 -6.648 1 98.81 63 THR B CA 1
ATOM 1483 C C . THR B 1 63 ? 3.287 -20.125 -5.371 1 98.81 63 THR B C 1
ATOM 1485 O O . THR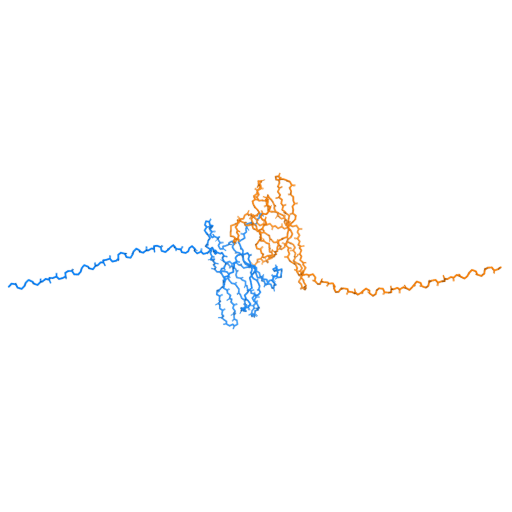 B 1 63 ? 2.877 -20.484 -4.266 1 98.81 63 THR B O 1
ATOM 1488 N N . LYS B 1 64 ? 4.242 -19.203 -5.539 1 98.69 64 LYS B N 1
ATOM 1489 C CA . LYS B 1 64 ? 4.973 -18.641 -4.414 1 98.69 64 LYS B CA 1
ATOM 1490 C C . LYS B 1 64 ? 5.57 -17.281 -4.773 1 98.69 64 LYS B C 1
ATOM 1492 O O . LYS B 1 64 ? 5.957 -17.047 -5.926 1 98.69 64 LYS B O 1
ATOM 1497 N N . LEU B 1 65 ? 5.664 -16.375 -3.824 1 98.81 65 LEU B N 1
ATOM 1498 C CA . LEU B 1 65 ? 6.336 -15.094 -3.953 1 98.81 65 LEU B CA 1
ATOM 1499 C C . LEU B 1 65 ? 7.348 -14.891 -2.83 1 98.81 65 LEU B C 1
ATOM 1501 O O . LEU B 1 65 ? 7.051 -15.164 -1.664 1 98.81 65 LEU B O 1
ATOM 1505 N N . ASP B 1 66 ? 8.523 -14.422 -3.221 1 98.62 66 ASP B N 1
ATOM 1506 C CA . ASP B 1 66 ? 9.594 -14.164 -2.262 1 98.62 66 ASP B CA 1
ATOM 1507 C C . ASP B 1 66 ? 10.117 -12.734 -2.398 1 98.62 66 ASP B C 1
ATOM 1509 O O . ASP B 1 66 ? 10.555 -12.328 -3.479 1 98.62 66 ASP B O 1
ATOM 1513 N N . LEU B 1 67 ? 9.984 -12.016 -1.307 1 98.88 67 LEU B N 1
ATOM 1514 C CA . LEU B 1 67 ? 10.719 -10.75 -1.262 1 98.88 67 LEU B CA 1
ATOM 1515 C C . LEU B 1 67 ? 12.203 -10.992 -1.038 1 98.88 67 LEU B C 1
ATOM 1517 O O . LEU B 1 67 ? 12.602 -11.578 -0.027 1 98.88 67 LEU B O 1
ATOM 1521 N N . VAL B 1 68 ? 13.07 -10.469 -1.911 1 98.81 68 VAL B N 1
ATOM 1522 C CA . VAL B 1 68 ? 14.453 -10.93 -1.815 1 98.81 68 VAL B CA 1
ATOM 1523 C C . VAL B 1 68 ? 15.391 -9.727 -1.713 1 98.81 68 VAL B C 1
ATOM 1525 O O . VAL B 1 68 ? 16.594 -9.891 -1.471 1 98.81 68 VAL B O 1
ATOM 1528 N N . GLY B 1 69 ? 14.875 -8.516 -1.981 1 98.81 69 GLY B N 1
ATOM 1529 C CA . GLY B 1 69 ? 15.734 -7.344 -1.92 1 98.81 69 GLY B CA 1
ATOM 1530 C C . GLY B 1 69 ? 15 -6.055 -2.244 1 98.81 69 GLY B C 1
ATOM 1531 O O . GLY B 1 69 ? 13.773 -6.043 -2.363 1 98.81 69 GLY B O 1
ATOM 1532 N N . LEU B 1 70 ? 15.828 -4.992 -2.307 1 98.88 70 LEU B N 1
ATOM 1533 C CA . LEU B 1 70 ? 15.297 -3.67 -2.621 1 98.88 70 LEU B CA 1
ATOM 1534 C C . LEU B 1 70 ? 16.125 -3 -3.711 1 98.88 70 LEU B C 1
ATOM 1536 O O . LEU B 1 70 ? 17.328 -3.225 -3.805 1 98.88 70 LEU B O 1
ATOM 1540 N N . SER B 1 71 ? 15.477 -2.295 -4.582 1 98.44 71 SER B N 1
ATOM 1541 C CA . SER B 1 71 ? 16.094 -1.333 -5.484 1 98.44 71 SER B CA 1
ATOM 1542 C C . SER B 1 71 ? 15.641 0.088 -5.184 1 98.44 71 SER B C 1
ATOM 1544 O O . SER B 1 71 ? 14.609 0.537 -5.695 1 98.44 71 SER B O 1
ATOM 1546 N N . VAL B 1 72 ? 16.406 0.759 -4.293 1 98.19 72 VAL B N 1
ATOM 1547 C CA . VAL B 1 72 ? 16.031 2.104 -3.865 1 98.19 72 VAL B CA 1
ATOM 1548 C C . VAL B 1 72 ? 17.203 3.061 -4.09 1 98.19 72 VAL B C 1
ATOM 1550 O O . VAL B 1 72 ? 18.281 2.885 -3.512 1 98.19 72 VAL B O 1
ATOM 1553 N N . ASN B 1 73 ? 17.047 3.938 -4.977 1 97.56 73 ASN B N 1
ATOM 1554 C CA . ASN B 1 73 ? 17.969 5.023 -5.266 1 97.56 73 ASN B CA 1
ATOM 1555 C C . ASN B 1 73 ? 17.25 6.363 -5.383 1 97.56 73 ASN B C 1
ATOM 1557 O O . ASN B 1 73 ? 16.703 6.691 -6.441 1 97.56 73 ASN B O 1
ATOM 1561 N N . ILE B 1 74 ? 17.188 7.07 -4.363 1 96.69 74 ILE B N 1
ATOM 1562 C CA . ILE B 1 74 ? 16.531 8.367 -4.273 1 96.69 74 ILE B CA 1
ATOM 1563 C C . ILE B 1 74 ? 17.469 9.391 -3.652 1 96.69 74 ILE B C 1
ATOM 1565 O O . ILE B 1 74 ? 17.984 9.188 -2.545 1 96.69 74 ILE B O 1
ATOM 1569 N N . PRO B 1 75 ? 17.75 10.414 -4.371 1 95.25 75 PRO B N 1
ATOM 1570 C CA . PRO B 1 75 ? 18.625 11.422 -3.771 1 95.25 75 PRO B CA 1
ATOM 1571 C C . PRO B 1 75 ? 18.156 11.852 -2.383 1 95.25 75 PRO B C 1
ATOM 1573 O O . PRO B 1 75 ? 16.969 12.102 -2.176 1 95.25 75 PRO B O 1
ATOM 1576 N N . ASP B 1 76 ? 19.016 11.875 -1.4 1 94.69 76 ASP B N 1
ATOM 1577 C CA . ASP B 1 76 ? 18.875 12.445 -0.064 1 94.69 76 ASP B CA 1
ATOM 1578 C C . ASP B 1 76 ? 17.891 11.633 0.777 1 94.69 76 ASP B C 1
ATOM 1580 O O . ASP B 1 76 ? 17.453 12.086 1.836 1 94.69 76 ASP B O 1
ATOM 1584 N N . ILE B 1 77 ? 17.469 10.445 0.34 1 96.38 77 ILE B N 1
ATOM 1585 C CA . ILE B 1 77 ? 16.609 9.539 1.096 1 96.38 77 ILE B CA 1
ATOM 1586 C C . ILE B 1 77 ? 17.266 8.164 1.197 1 96.38 77 ILE B C 1
ATOM 1588 O O . ILE B 1 77 ? 17.453 7.484 0.187 1 96.38 77 ILE B O 1
ATOM 1592 N N . PRO B 1 78 ? 17.578 7.836 2.414 1 96.62 78 PRO B N 1
ATOM 1593 C CA . PRO B 1 78 ? 18.172 6.508 2.564 1 96.62 78 PRO B CA 1
ATOM 1594 C C . PRO B 1 78 ? 17.188 5.383 2.273 1 96.62 78 PRO B C 1
ATOM 1596 O O . PRO B 1 78 ? 15.984 5.531 2.52 1 96.62 78 PRO B O 1
ATOM 1599 N N . ALA B 1 79 ? 17.734 4.297 1.766 1 97.81 79 ALA B N 1
ATOM 1600 C CA . ALA B 1 79 ? 16.922 3.105 1.577 1 97.81 79 ALA B CA 1
ATOM 1601 C C . ALA B 1 79 ? 16.406 2.57 2.914 1 97.81 79 ALA B C 1
ATOM 1603 O O . ALA B 1 79 ? 17.125 2.621 3.92 1 97.81 79 ALA B O 1
ATOM 1604 N N . PRO B 1 80 ? 15.25 2.049 2.91 1 98.25 80 PRO B N 1
ATOM 1605 C CA . PRO B 1 80 ? 14.773 1.425 4.148 1 98.25 80 PRO B CA 1
ATOM 1606 C C . PRO B 1 80 ? 15.453 0.091 4.438 1 98.25 80 PRO B C 1
ATOM 1608 O O . PRO B 1 80 ? 16.125 -0.47 3.559 1 98.25 80 PRO B O 1
ATOM 1611 N N . ASP B 1 81 ? 15.312 -0.32 5.723 1 97.56 81 ASP B N 1
ATOM 1612 C CA . ASP B 1 81 ? 15.695 -1.693 6.043 1 97.56 81 ASP B CA 1
ATOM 1613 C C . ASP B 1 81 ? 14.727 -2.691 5.406 1 97.56 81 ASP B C 1
ATOM 1615 O O . ASP B 1 81 ? 13.508 -2.531 5.5 1 97.56 81 ASP B O 1
ATOM 1619 N N . ILE B 1 82 ? 15.242 -3.717 4.805 1 98.44 82 ILE B N 1
ATOM 1620 C CA . ILE B 1 82 ? 14.398 -4.707 4.148 1 98.44 82 ILE B CA 1
ATOM 1621 C C . ILE B 1 82 ? 13.477 -5.363 5.176 1 98.44 82 ILE B C 1
ATOM 1623 O O . ILE B 1 82 ? 12.383 -5.824 4.836 1 98.44 82 ILE B O 1
ATOM 1627 N N . LYS B 1 83 ? 13.828 -5.363 6.43 1 97.31 83 LYS B N 1
ATOM 1628 C CA . LYS B 1 83 ? 13.023 -5.977 7.48 1 97.31 83 LYS B CA 1
ATOM 1629 C C . LYS B 1 83 ? 11.742 -5.18 7.727 1 97.31 83 LYS B C 1
ATOM 1631 O O . LYS B 1 83 ? 10.789 -5.691 8.32 1 97.31 83 LYS B O 1
ATOM 1636 N N . ASP B 1 84 ? 11.703 -3.961 7.277 1 97.44 84 ASP B N 1
ATOM 1637 C CA . ASP B 1 84 ? 10.547 -3.098 7.473 1 97.44 84 ASP B CA 1
ATOM 1638 C C . ASP B 1 84 ? 9.641 -3.109 6.242 1 97.44 84 ASP B C 1
ATOM 1640 O O . ASP B 1 84 ? 8.664 -2.363 6.176 1 97.44 84 ASP B O 1
ATOM 1644 N N . VAL B 1 85 ? 10 -3.918 5.301 1 98.5 85 VAL B N 1
ATOM 1645 C CA . VAL B 1 85 ? 9.211 -3.969 4.074 1 98.5 85 VAL B CA 1
ATOM 1646 C C . VAL B 1 85 ? 8.289 -5.184 4.109 1 98.5 85 VAL B C 1
ATOM 1648 O O . VAL B 1 85 ? 8.695 -6.273 4.508 1 98.5 85 VAL B O 1
ATOM 1651 N N . VAL B 1 86 ? 7.043 -4.934 3.721 1 98.31 86 VAL B N 1
ATOM 1652 C CA . VAL B 1 86 ? 6.02 -5.969 3.654 1 98.31 86 VAL B CA 1
ATOM 1653 C C . VAL B 1 86 ? 5.344 -5.938 2.285 1 98.31 86 VAL B C 1
ATOM 1655 O O . VAL B 1 86 ? 5.168 -4.871 1.696 1 98.31 86 VAL B O 1
ATOM 1658 N N . CYS B 1 87 ? 4.996 -7.102 1.82 1 98.69 87 CYS B N 1
ATOM 1659 C CA . CYS B 1 87 ? 4.195 -7.199 0.604 1 98.69 87 CYS B CA 1
ATOM 1660 C C . CYS B 1 87 ? 2.936 -8.023 0.847 1 98.69 87 CYS B C 1
ATOM 1662 O O . CYS B 1 87 ? 2.914 -8.891 1.721 1 98.69 87 CYS B O 1
ATOM 1664 N N . GLN B 1 88 ? 1.892 -7.715 0.133 1 98.75 88 GLN B N 1
ATOM 1665 C CA . GLN B 1 88 ? 0.587 -8.359 0.236 1 98.75 88 GLN B CA 1
ATOM 1666 C C . GLN B 1 88 ? -0.028 -8.586 -1.143 1 98.75 88 GLN B C 1
ATOM 1668 O O . GLN B 1 88 ? -0.099 -7.656 -1.952 1 98.75 88 GLN B O 1
ATOM 1673 N N . ARG B 1 89 ? -0.373 -9.805 -1.422 1 98.81 89 ARG B N 1
ATOM 1674 C CA . ARG B 1 89 ? -1.064 -10.125 -2.668 1 98.81 89 ARG B CA 1
ATOM 1675 C C . ARG B 1 89 ? -2.576 -10.031 -2.492 1 98.81 89 ARG B C 1
ATOM 1677 O O . ARG B 1 89 ? -3.115 -10.469 -1.474 1 98.81 89 ARG B O 1
ATOM 1684 N N . TYR B 1 90 ? -3.24 -9.602 -3.516 1 98.56 90 TYR B N 1
ATOM 1685 C CA . TYR B 1 90 ? -4.695 -9.492 -3.562 1 98.56 90 TYR B CA 1
ATOM 1686 C C . TYR B 1 90 ? -5.258 -10.203 -4.789 1 98.56 90 TYR B C 1
ATOM 1688 O O . TYR B 1 90 ? -4.598 -10.281 -5.828 1 98.56 90 TYR B O 1
ATOM 1696 N N . ASN B 1 91 ? -6.449 -10.625 -4.664 1 98.06 91 ASN B N 1
ATOM 1697 C CA . ASN B 1 91 ? -7.121 -11.305 -5.77 1 98.06 91 ASN B CA 1
ATOM 1698 C C . ASN B 1 91 ? -7.82 -10.305 -6.695 1 98.06 91 ASN B C 1
ATOM 1700 O O . ASN B 1 91 ? -8.281 -10.68 -7.773 1 98.06 91 ASN B O 1
ATOM 1704 N N . ASP B 1 92 ? -7.883 -9.062 -6.266 1 98.12 92 ASP B N 1
ATOM 1705 C CA . ASP B 1 92 ? -8.633 -8.07 -7.035 1 98.12 92 ASP B CA 1
ATOM 1706 C C . ASP B 1 92 ? -7.82 -6.789 -7.223 1 98.12 92 ASP B C 1
ATOM 1708 O O . ASP B 1 92 ? -6.891 -6.52 -6.457 1 98.12 92 ASP B O 1
ATOM 1712 N N . LYS B 1 93 ? -8.219 -6 -8.203 1 98 93 LYS B N 1
ATOM 1713 C CA . LYS B 1 93 ? -7.488 -4.793 -8.578 1 98 93 LYS B CA 1
ATOM 1714 C C . LYS B 1 93 ? -7.734 -3.666 -7.578 1 98 93 LYS B C 1
ATOM 1716 O O . LYS B 1 93 ? -7.059 -2.637 -7.617 1 98 93 LYS B O 1
ATOM 1721 N N . TYR B 1 94 ? -8.656 -3.838 -6.648 1 98.12 94 TYR B N 1
ATOM 1722 C CA . TYR B 1 94 ? -9.023 -2.779 -5.715 1 98.12 94 TYR B CA 1
ATOM 1723 C C . TYR B 1 94 ? -8.25 -2.912 -4.406 1 98.12 94 TYR B C 1
ATOM 1725 O O . TYR B 1 94 ? -8.32 -2.029 -3.547 1 98.12 94 TYR B O 1
ATOM 1733 N N . GLY B 1 95 ? -7.543 -4.02 -4.188 1 98.5 95 GLY B N 1
ATOM 1734 C CA . GLY B 1 95 ? -6.789 -4.242 -2.963 1 98.5 95 GLY B CA 1
ATOM 1735 C C . GLY B 1 95 ? -7.668 -4.574 -1.772 1 98.5 95 GLY B C 1
ATOM 1736 O O . GLY B 1 95 ? -7.375 -4.176 -0.644 1 98.5 95 GLY B O 1
ATOM 1737 N N . VAL B 1 96 ? -8.711 -5.312 -2.061 1 98.5 96 VAL B N 1
ATOM 1738 C CA . VAL B 1 96 ? -9.672 -5.578 -0.998 1 98.5 96 VAL B CA 1
ATOM 1739 C C . VAL B 1 96 ? -9.672 -7.066 -0.659 1 98.5 96 VAL B C 1
ATOM 1741 O O . VAL B 1 96 ? -9.68 -7.441 0.516 1 98.5 96 VAL B O 1
ATOM 1744 N N . GLN B 1 97 ? -9.68 -7.918 -1.632 1 97.69 97 GLN B N 1
ATOM 1745 C CA . GLN B 1 97 ? -9.719 -9.359 -1.416 1 97.69 97 GLN B CA 1
ATOM 1746 C C . GLN B 1 97 ? -8.305 -9.938 -1.28 1 97.69 97 GLN B C 1
ATOM 1748 O O . GLN B 1 97 ? -7.578 -10.047 -2.268 1 97.69 97 GLN B O 1
ATOM 1753 N N . LEU B 1 98 ? -8.008 -10.375 -0.088 1 97.88 98 LEU B N 1
ATOM 1754 C CA . LEU B 1 98 ? -6.684 -10.93 0.17 1 97.88 98 LEU B CA 1
ATOM 1755 C C . LEU B 1 98 ? -6.461 -12.203 -0.645 1 97.88 98 LEU B C 1
ATOM 1757 O O . LEU B 1 98 ? -7.367 -13.023 -0.781 1 97.88 98 LEU B O 1
ATOM 1761 N N . GLY B 1 99 ? -5.242 -12.281 -1.16 1 97.94 99 GLY B N 1
ATOM 1762 C CA . GLY B 1 99 ? -4.906 -13.445 -1.97 1 97.94 99 GLY B CA 1
ATOM 1763 C C . GLY B 1 99 ? -3.809 -14.297 -1.363 1 97.94 99 GLY B C 1
ATOM 1764 O O . GLY B 1 99 ? -3.482 -15.359 -1.889 1 97.94 99 GLY B O 1
ATOM 1765 N N . SER B 1 100 ? -3.244 -13.828 -0.331 1 97.19 100 SER B N 1
ATOM 1766 C CA . SER B 1 100 ? -2.199 -14.516 0.414 1 97.19 100 SER B CA 1
ATOM 1767 C C . SER B 1 100 ? -2.035 -13.938 1.813 1 97.19 100 SER B C 1
ATOM 1769 O O . SER B 1 100 ? -2.646 -12.914 2.141 1 97.19 100 SER B O 1
ATOM 1771 N N . THR B 1 101 ? -1.215 -14.602 2.641 1 96.44 101 THR B N 1
ATOM 1772 C CA . THR B 1 101 ? -0.649 -13.922 3.799 1 96.44 101 THR B CA 1
ATOM 1773 C C . THR B 1 101 ? 0.346 -12.852 3.361 1 96.44 101 THR B C 1
ATOM 1775 O O . THR B 1 101 ? 0.823 -12.867 2.225 1 96.44 101 THR B O 1
ATOM 1778 N N . GLU B 1 102 ? 0.565 -11.93 4.27 1 97.31 102 GLU B N 1
ATOM 1779 C CA . GLU B 1 102 ? 1.661 -10.992 4.016 1 97.31 102 GLU B CA 1
ATOM 1780 C C . GLU B 1 102 ? 2.986 -11.734 3.857 1 97.31 102 GLU B C 1
ATOM 1782 O O . GLU B 1 102 ? 3.201 -12.773 4.484 1 97.31 102 GLU B O 1
ATOM 1787 N N . PHE B 1 103 ? 3.865 -11.164 3.098 1 98 103 PHE B N 1
ATOM 1788 C CA . PHE B 1 103 ? 5.188 -11.781 3.012 1 98 103 PHE B CA 1
ATOM 1789 C C . PHE B 1 103 ? 6.281 -10.734 3.189 1 98 103 PHE B C 1
ATOM 1791 O O . PHE B 1 103 ? 6.09 -9.562 2.859 1 98 103 PHE B O 1
ATOM 1798 N N . THR B 1 104 ? 7.312 -11.188 3.77 1 98 104 THR B N 1
ATOM 1799 C CA . THR B 1 104 ? 8.477 -10.391 4.129 1 98 104 THR B CA 1
ATOM 1800 C C . THR B 1 104 ? 9.766 -11.062 3.652 1 98 104 THR B C 1
ATOM 1802 O O . THR B 1 104 ? 9.719 -12.109 3.012 1 98 104 THR B O 1
ATOM 1805 N N . TYR B 1 105 ? 10.828 -10.352 3.934 1 98.44 105 TYR B N 1
ATOM 1806 C CA . TYR B 1 105 ? 12.117 -10.922 3.561 1 98.44 105 TYR B CA 1
ATOM 1807 C C . TYR B 1 105 ? 12.305 -12.297 4.195 1 98.44 105 TYR B C 1
ATOM 1809 O O . TYR B 1 105 ? 12.914 -13.188 3.59 1 98.44 105 TYR B O 1
ATOM 1817 N N . GLU B 1 106 ? 11.75 -12.484 5.348 1 97.25 106 GLU B N 1
ATOM 1818 C CA . GLU B 1 106 ? 11.961 -13.711 6.109 1 97.25 106 GLU B CA 1
ATOM 1819 C C . GLU B 1 106 ? 10.898 -14.758 5.781 1 97.25 106 GLU B C 1
ATOM 1821 O O . GLU B 1 106 ? 11.133 -15.953 5.918 1 97.25 106 GLU B O 1
ATOM 1826 N N . ASN B 1 107 ? 9.742 -14.289 5.375 1 97.62 107 ASN B N 1
ATOM 1827 C CA . ASN B 1 107 ? 8.609 -15.195 5.199 1 97.62 107 ASN B CA 1
ATOM 1828 C C . ASN B 1 107 ? 7.988 -15.055 3.812 1 97.62 107 ASN B C 1
ATOM 1830 O O . ASN B 1 107 ? 7.316 -14.062 3.527 1 97.62 107 ASN B O 1
ATOM 1834 N N . PRO B 1 108 ? 8.109 -16.062 3.006 1 98.06 108 PRO B N 1
ATOM 1835 C CA . PRO B 1 108 ? 7.508 -16 1.672 1 98.06 108 PRO B CA 1
ATOM 1836 C C . PRO B 1 108 ? 5.988 -16.141 1.702 1 98.06 108 PRO B C 1
ATOM 1838 O O . PRO B 1 108 ? 5.422 -16.547 2.725 1 98.06 108 PRO B O 1
ATOM 1841 N N . ALA B 1 109 ? 5.355 -15.797 0.648 1 98.25 109 ALA B N 1
ATOM 1842 C CA . ALA B 1 109 ? 3.945 -16.125 0.458 1 98.25 109 ALA B CA 1
ATOM 1843 C C . ALA B 1 109 ? 3.783 -17.438 -0.285 1 98.25 109 ALA B C 1
ATOM 1845 O O . ALA B 1 109 ? 4.059 -17.531 -1.483 1 98.25 109 ALA B O 1
ATOM 1846 N N . LEU B 1 110 ? 3.377 -18.422 0.436 1 97.62 110 LEU B N 1
ATOM 1847 C CA . LEU B 1 110 ? 2.99 -19.672 -0.207 1 97.62 110 LEU B CA 1
ATOM 1848 C C . LEU B 1 110 ? 1.548 -19.609 -0.699 1 97.62 110 LEU B C 1
ATOM 1850 O O . LEU B 1 110 ? 0.611 -19.672 0.101 1 97.62 110 LEU B O 1
ATOM 1854 N N . ILE B 1 111 ? 1.333 -19.5 -1.983 1 97.88 111 ILE B N 1
ATOM 1855 C CA . ILE B 1 111 ? 0.044 -19.109 -2.545 1 97.88 111 ILE B CA 1
ATOM 1856 C C . ILE B 1 111 ? -0.808 -20.344 -2.795 1 97.88 111 ILE B C 1
ATOM 1858 O O . ILE B 1 111 ? -1.979 -20.391 -2.414 1 97.88 111 ILE B O 1
ATOM 1862 N N . SER B 1 112 ? -0.214 -21.281 -3.527 1 97.25 112 SER B N 1
ATOM 1863 C CA . SER B 1 112 ? -0.955 -22.469 -3.934 1 97.25 112 SER B CA 1
ATOM 1864 C C . SER B 1 112 ? -0.014 -23.562 -4.422 1 97.25 112 SER B C 1
ATOM 1866 O O . SER B 1 112 ? 1.128 -23.281 -4.797 1 97.25 112 SER B O 1
ATOM 1868 N N . THR B 1 113 ? -0.446 -24.766 -4.359 1 96.38 113 THR B N 1
ATOM 1869 C CA . THR B 1 113 ? 0.303 -25.875 -4.945 1 96.38 113 THR B CA 1
ATOM 1870 C C . THR B 1 113 ? 0.213 -25.844 -6.469 1 96.38 113 THR B C 1
ATOM 1872 O O . THR B 1 113 ? 1.185 -26.156 -7.16 1 96.38 113 THR B O 1
ATOM 1875 N N . ASN B 1 114 ? -1.042 -25.484 -6.977 1 97.5 114 ASN B N 1
ATOM 1876 C CA . ASN B 1 114 ? -1.227 -25.297 -8.414 1 97.5 114 ASN B CA 1
ATOM 1877 C C . ASN B 1 114 ? -1.098 -23.828 -8.797 1 97.5 114 ASN B C 1
ATOM 1879 O O . ASN B 1 114 ? -1.532 -22.938 -8.055 1 97.5 114 ASN B O 1
ATOM 1883 N N . PRO B 1 115 ? -0.526 -23.609 -9.953 1 98.25 115 PRO B N 1
ATOM 1884 C CA . PRO B 1 115 ? -0.342 -22.203 -10.352 1 98.25 115 PRO B CA 1
ATOM 1885 C C . PRO B 1 115 ? -1.661 -21.438 -10.469 1 98.25 115 PRO B C 1
ATOM 1887 O O . PRO B 1 115 ? -2.645 -21.984 -10.984 1 98.25 115 PRO B O 1
ATOM 1890 N N . VAL B 1 116 ? -1.675 -20.281 -9.977 1 98.56 116 VAL B N 1
ATOM 1891 C CA . VAL B 1 116 ? -2.816 -19.375 -10.094 1 98.56 116 VAL B CA 1
ATOM 1892 C C . VAL B 1 116 ? -2.373 -18.062 -10.727 1 98.56 116 VAL B C 1
ATOM 1894 O O . VAL B 1 116 ? -1.18 -17.844 -10.953 1 98.56 116 VAL B O 1
ATOM 1897 N N . GLU B 1 117 ? -3.307 -17.203 -11.102 1 98.31 117 GLU B N 1
ATOM 1898 C CA . GLU B 1 117 ? -2.998 -15.875 -11.633 1 98.31 117 GLU B CA 1
ATOM 1899 C C . GLU B 1 117 ? -2.17 -15.062 -10.641 1 98.31 117 GLU B C 1
ATOM 1901 O O . GLU B 1 117 ? -2.32 -15.211 -9.422 1 98.31 117 GLU B O 1
ATOM 1906 N N . PHE B 1 118 ? -1.387 -14.203 -11.094 1 98.69 118 PHE B N 1
ATOM 1907 C CA . PHE B 1 118 ? -0.511 -13.359 -10.297 1 98.69 118 PHE B CA 1
ATOM 1908 C C . PHE B 1 118 ? -1.32 -12.516 -9.312 1 98.69 118 PHE B C 1
ATOM 1910 O O . PHE B 1 118 ? -0.906 -12.32 -8.172 1 98.69 118 PHE B O 1
ATOM 1917 N N . GLY B 1 119 ? -2.477 -12.055 -9.727 1 98.62 119 GLY B N 1
ATOM 1918 C CA . GLY B 1 119 ? -3.246 -11.109 -8.938 1 98.62 119 GLY B CA 1
ATOM 1919 C C . GLY B 1 119 ? -2.629 -9.727 -8.898 1 98.62 119 GLY B C 1
ATOM 1920 O O . GLY B 1 119 ? -2.217 -9.195 -9.938 1 98.62 119 GLY B O 1
ATOM 1921 N N . TRP B 1 120 ? -2.719 -9.141 -7.781 1 98.81 120 TRP B N 1
ATOM 1922 C CA . TRP B 1 120 ? -2.18 -7.812 -7.527 1 98.81 120 TRP B CA 1
ATOM 1923 C C . TRP B 1 120 ? -1.317 -7.805 -6.27 1 98.81 120 TRP B C 1
ATOM 1925 O O . TRP B 1 120 ? -1.704 -8.367 -5.242 1 98.81 120 TRP B O 1
ATOM 1935 N N . VAL B 1 121 ? -0.173 -7.152 -6.355 1 98.94 121 VAL B N 1
ATOM 1936 C CA . VAL B 1 121 ? 0.737 -7.164 -5.219 1 98.94 121 VAL B CA 1
ATOM 1937 C C . VAL B 1 121 ? 1.07 -5.73 -4.809 1 98.94 121 VAL B C 1
ATOM 1939 O O . VAL B 1 121 ? 1.329 -4.879 -5.66 1 98.94 121 VAL B O 1
ATOM 1942 N N . LEU B 1 122 ? 0.951 -5.469 -3.586 1 98.94 122 LEU B N 1
ATOM 1943 C CA . LEU B 1 122 ? 1.355 -4.211 -2.963 1 98.94 122 LEU B CA 1
ATOM 1944 C C . LEU B 1 122 ? 2.541 -4.426 -2.027 1 98.94 122 LEU B C 1
ATOM 1946 O O . LEU B 1 122 ? 2.5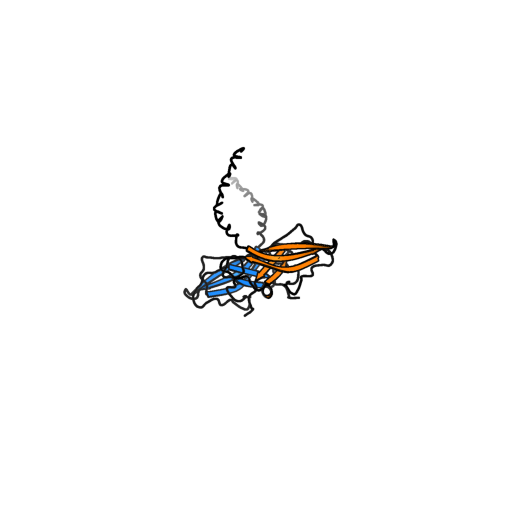12 -5.316 -1.175 1 98.94 122 LEU B O 1
ATOM 1950 N N . CYS B 1 123 ? 3.574 -3.631 -2.199 1 98.94 123 CYS B N 1
ATOM 1951 C CA . CYS B 1 123 ? 4.695 -3.611 -1.264 1 98.94 123 CYS B CA 1
ATOM 1952 C C . CYS B 1 123 ? 4.859 -2.232 -0.639 1 98.94 123 CYS B C 1
ATOM 1954 O O . CYS B 1 123 ? 4.664 -1.216 -1.309 1 98.94 123 CYS B O 1
ATOM 1956 N N . TYR B 1 124 ? 5.223 -2.221 0.583 1 98.69 124 TYR B N 1
ATOM 1957 C CA . TYR B 1 124 ? 5.293 -0.946 1.291 1 98.69 124 TYR B CA 1
ATOM 1958 C C . TYR B 1 124 ? 6.234 -1.04 2.488 1 98.69 124 TYR B C 1
ATOM 1960 O O . TYR B 1 124 ? 6.527 -2.137 2.969 1 98.69 124 TYR B O 1
ATOM 1968 N N . VAL B 1 125 ? 6.738 0.104 2.887 1 98.56 125 VAL B N 1
ATOM 1969 C CA . VAL B 1 125 ? 7.516 0.229 4.117 1 98.56 125 VAL B CA 1
ATOM 1970 C C . VAL B 1 125 ? 6.578 0.405 5.309 1 98.56 125 VAL B C 1
ATOM 1972 O O . VAL B 1 125 ? 5.773 1.34 5.336 1 98.56 125 VAL B O 1
ATOM 1975 N N . A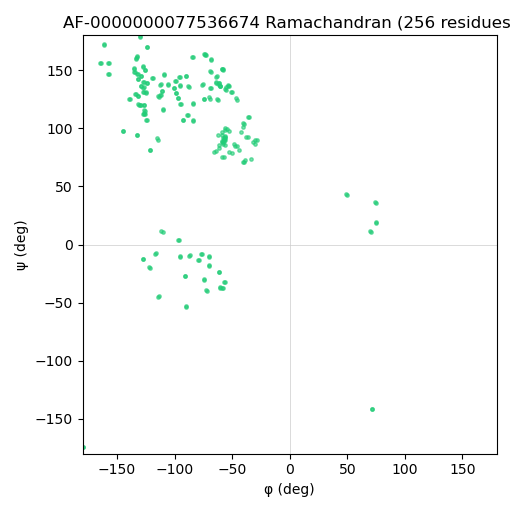RG B 1 126 ? 6.652 -0.417 6.199 1 96.19 126 ARG B N 1
ATOM 1976 C CA . ARG B 1 126 ? 5.727 -0.397 7.328 1 96.19 126 ARG B CA 1
ATOM 1977 C C . ARG B 1 126 ? 6.328 0.347 8.516 1 96.19 126 ARG B C 1
ATOM 1979 O O . ARG B 1 126 ? 7.508 0.166 8.836 1 96.19 126 ARG B O 1
ATOM 1986 N N . GLY B 1 127 ? 5.48 1.143 9.07 1 90.5 127 GLY B N 1
ATOM 1987 C CA . GLY B 1 127 ? 5.879 1.797 10.312 1 90.5 127 GLY B CA 1
ATOM 1988 C C . GLY B 1 127 ? 5.645 0.942 11.539 1 90.5 127 GLY B C 1
ATOM 1989 O O . GLY B 1 127 ? 4.965 -0.086 11.469 1 90.5 127 GLY B O 1
ATOM 1990 N N . LYS B 1 128 ? 6.348 1.315 12.656 1 80.81 128 LYS B N 1
ATOM 1991 C CA . LYS B 1 128 ? 6.121 0.626 13.922 1 80.81 128 LYS B CA 1
ATOM 1992 C C . LYS B 1 128 ? 4.75 0.972 14.5 1 80.81 128 LYS B C 1
ATOM 1994 O O . LYS B 1 128 ? 4.258 2.086 14.312 1 80.81 128 LYS B O 1
ATOM 1999 N N . SER B 1 129 ? 3.955 -0.102 14.812 1 68.44 129 SER B N 1
ATOM 2000 C CA . SER B 1 129 ? 2.658 0.153 15.43 1 68.44 129 SER B CA 1
ATOM 2001 C C . SER B 1 129 ? 2.807 0.975 16.703 1 68.44 129 SER B C 1
ATOM 2003 O O . SER B 1 129 ? 3.797 0.837 17.422 1 68.44 129 SER B O 1
ATOM 2005 N N . SER B 1 130 ? 2.002 1.999 16.891 1 52.94 130 SER B N 1
ATOM 2006 C CA . SER B 1 130 ? 2.025 2.744 18.141 1 52.94 130 SER B CA 1
ATOM 2007 C C . SER B 1 130 ? 1.6 1.867 19.312 1 52.94 130 SER B C 1
ATOM 2009 O O . SER B 1 130 ? 0.815 0.932 19.141 1 52.94 130 SER B O 1
#

Solvent-accessible surface area (backbone atoms only — not comparable to full-atom values): 14918 Å² total; per-residue (Å²): 135,84,80,76,78,78,80,78,75,78,77,77,78,76,75,74,75,73,69,76,66,74,73,72,76,73,75,69,38,45,28,40,29,30,37,41,25,19,69,87,75,70,41,74,45,80,46,75,43,45,33,36,34,63,41,68,53,83,88,40,56,30,17,32,41,33,43,76,50,71,48,58,48,39,90,99,48,80,66,71,62,64,86,40,34,42,31,40,36,14,65,37,97,50,40,60,44,74,50,39,41,33,24,25,61,89,39,58,26,80,59,39,88,59,66,37,75,52,41,20,35,32,29,37,59,58,52,63,74,119,134,84,80,77,79,76,78,79,78,78,78,77,78,77,77,74,74,73,69,77,67,74,74,73,76,73,75,68,39,47,27,39,29,32,37,40,24,20,69,87,74,71,42,74,44,80,44,76,42,46,32,36,33,61,42,67,52,83,89,39,56,29,16,33,41,33,44,76,50,74,47,59,48,38,89,99,47,79,67,69,61,63,86,40,34,40,30,40,36,14,66,36,94,53,41,60,45,73,50,39,42,33,22,24,63,88,38,56,25,79,59,40,87,60,66,38,74,51,41,20,37,32,30,38,60,56,51,63,75,118

Foldseek 3Di:
DPPPPPPPPPPPPPPPPPPPPPPPPPDWAKWFWKWFADVVVRDIDIDTDHAPDWDFDQVDWGQKMAGADIDGDDPPDDDDDQQQKKKFFAQENVPPHGQFDIAGNVGMTRRHPHTDGRGIMHMHGHDDDD/DPPPPPPPPPPPPPPPPPPPPPPPPPDWAKWFWKWFADVVVRDIDIDTDHAPDWDFDQVDWGQKMAGADIDGDDPPDDDDDQQQKKKFFAQESVPDHGQFDIAGNVGMTRRHPHTDGRGIMHMHGHDDDD

Nearest PDB structures (foldseek):
  4el6-assembly1_A  TM=6.389E-01  e=2.218E-01  Schistosoma mansoni
  4el6-assembly1_A  TM=6.390E-01  e=2.005E-01  Schistosoma mansoni

Sequence (260 aa):
MHFTSIITGAVALFASASIAQPTARQAPEAYANVIVYNSADHSQQPVRIPFGQLTNLDQYKITKLDLVGLSVNIPDIPAPDIKDVVCQRYNDKYGVQLGSTEFTYENPALISTNPVEFGWVLCYVRGKSSMHFTSIITGAVALFASASIAQPTARQAPEAYANVIVYNSADHSQQPVRIPFGQLTNLDQYKITKLD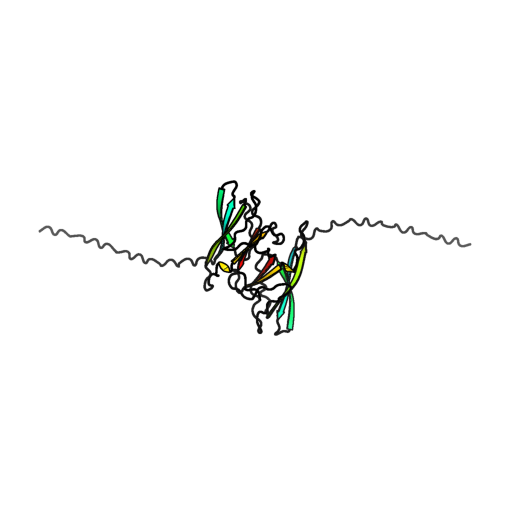LVGLSVNIPDIPAPDIKDVVCQRYNDKYGVQLGSTEFTYENPALISTNPVEFGWVLCYVRGKSS

Radius of gyration: 30.97 Å; Cα contacts (8 Å, |Δi|>4): 596; chains: 2; bounding box: 165×53×64 Å

Secondary structure (DSSP, 8-state):
-------------------------PPPEEEEEEEEEETTTTEEEEEEEEBTB-B--TT-EESEEEEEEEEEEBTTBPPPPGGGEEEEEESSTTS-SB-S--B-SSS-EE--SS-EE--EEEEEEPPPP-/----------------------------EEEEEEEEEETTTTEEEEEEEEBTB-B--TT-EESEEEEEEEEEEBTTBPPPPGGGEEEEEESSTTS-SB-S--B-SSS-EE--SS-EE--EEEEEEPPPP-

Organism: Fusarium solani (NCBI:txid169388)

pLDDT: mean 87.08, std 20.76, range [36.66, 98.94]